Protein AF-J2QQ18-F1 (afdb_monomer_lite)

Secondary structure (DSSP, 8-state):
-PPPP--S-----SS---HHHHHHHTT--GGGS--GGGTPPP--HHHHTTS-HHHHTTSTT--HHHHHHHHHHHT--GGGS-HHHHHHHHT-EEEEE-HHHHHHHH---S--S-HHHHHHHHHHHTT-EEE-STTHHHHHHHHHHHHHHHHTT-------HHHHHHS-TT--S----S---HHHHHHHHHHHHH--HHHHHHHHHHHHHTGGGSPPPTT--TTTS-HHHHHHHHHHS-HHHHHHHHHHHHTT----S--SEEEEETTEEEEEEEEETT----HHHHHHIIIIIHHHT--EEEEEE-S-STT----

Radius of gyration: 21.5 Å; chains: 1; bounding box: 56×42×56 Å

Foldseek 3Di:
DAADQPLAAPAPPPPPPQLCVVCVVLVHDSCLVDDPPVPFDHARLSRQQLDDPVVQVVGPPDDPVNQVSSCVSNVHHLVVDAQVVNCVVLVAAEAEDALLVLCVLLDFDQDDPDLLSSVQSSVVSVVKDWAFQLCLLLVVVLVVLVVQLVVVVNDFQQDQPVCVVPVDPPPDDQPADNDDDPVSLVSSVVSLVCDALVNLVVVLVVCLVVVVPPDGRPRDDNVRDDSVNSNLVVQLDDSVLSSVVRRLSRSRQYSHQRARMWIDDPSHTEGEHEAEARDHRDSRNSSCSSNRCRVSVHHYHYYYHNHDPPPDRSD

pLDDT: mean 78.36, std 17.68, range [35.41, 98.44]

Sequence (315 aa):
MKFEINLSPCAFDHDGWSNLERYKELGLPSEWSADRAAGGEWIAPDEYFWTPDSFFWAVKFMSADLLAEIREKTGGSFYSLSLRQQCELVGIEYLSKHPRDMSETIGRRSYVDSVESFSLDFFKSSGWSGEMFEGSTIQMLSFWARKILEKKGVRYNGFYYGDLLFADKSSKGIFRRSSISEPELSVINEVLSILNIEKISEIHSTWVKNVKKFPLPRNVTPDVLDIVHLESVWSGISNEIFKRILLRQILGFNGLGWPDLTLQKNGNLKFVEVKQADDKFTHRQAYWLRNFARPLGLNMSVLHVTHSLKNQPLC

Structure (mmCIF, N/CA/C/O backbone):
data_AF-J2QQ18-F1
#
_entry.id   AF-J2QQ18-F1
#
loop_
_atom_site.group_PDB
_atom_site.id
_atom_site.type_symbol
_atom_site.label_atom_id
_atom_site.label_alt_id
_atom_site.label_comp_id
_atom_site.label_asym_id
_atom_site.label_entity_id
_atom_site.label_seq_id
_atom_site.pdbx_PDB_ins_code
_atom_site.Cartn_x
_atom_site.Cartn_y
_atom_site.Cartn_z
_atom_site.occupancy
_atom_site.B_iso_or_equiv
_atom_site.auth_seq_id
_atom_site.auth_comp_id
_atom_site.auth_asym_id
_atom_site.auth_atom_id
_atom_site.pdbx_PDB_model_num
ATOM 1 N N . MET A 1 1 ? 27.498 -18.689 -6.844 1.00 47.66 1 MET A N 1
ATOM 2 C CA . MET A 1 1 ? 26.251 -18.720 -6.050 1.00 47.66 1 MET A CA 1
ATOM 3 C C . MET A 1 1 ? 25.308 -17.706 -6.682 1.00 47.66 1 MET A C 1
ATOM 5 O O . MET A 1 1 ? 25.764 -16.605 -6.952 1.00 47.66 1 MET A O 1
ATOM 9 N N . LYS A 1 2 ? 24.075 -18.078 -7.045 1.00 55.16 2 LYS A N 1
ATOM 10 C CA . LYS A 1 2 ? 23.113 -17.133 -7.638 1.00 55.16 2 LYS A CA 1
ATOM 11 C C . LYS A 1 2 ? 22.361 -16.485 -6.480 1.00 55.16 2 LYS A C 1
ATOM 13 O O . LYS A 1 2 ? 21.727 -17.210 -5.723 1.00 55.16 2 LYS A O 1
ATOM 18 N N . PHE A 1 3 ? 22.496 -15.175 -6.306 1.00 54.34 3 PHE A N 1
ATOM 19 C CA . PHE A 1 3 ? 21.773 -14.450 -5.265 1.00 54.34 3 PHE A CA 1
ATOM 20 C C . PHE A 1 3 ? 20.269 -14.623 -5.462 1.00 54.34 3 PHE A C 1
ATOM 22 O O . PHE A 1 3 ? 19.739 -14.357 -6.543 1.00 54.34 3 PHE A O 1
ATOM 29 N N . GLU A 1 4 ? 19.599 -15.116 -4.427 1.00 66.88 4 GLU A N 1
ATOM 30 C CA . GLU A 1 4 ? 18.148 -15.194 -4.384 1.00 66.88 4 GLU A CA 1
ATOM 31 C C . GLU A 1 4 ? 17.627 -13.923 -3.716 1.00 66.88 4 GLU A C 1
ATOM 33 O O . GLU A 1 4 ? 17.984 -13.610 -2.579 1.00 66.88 4 GLU A O 1
ATOM 38 N N . ILE A 1 5 ? 16.816 -13.159 -4.449 1.00 65.69 5 ILE A N 1
ATOM 39 C CA . ILE A 1 5 ? 16.265 -11.899 -3.954 1.00 65.69 5 ILE A CA 1
ATOM 40 C C . ILE A 1 5 ? 15.387 -12.204 -2.739 1.00 65.69 5 ILE A C 1
ATOM 42 O O . ILE A 1 5 ? 14.360 -12.874 -2.850 1.00 65.69 5 ILE A O 1
ATOM 46 N N . ASN A 1 6 ? 15.766 -11.667 -1.579 1.00 66.44 6 ASN A N 1
ATOM 47 C CA . ASN A 1 6 ? 14.962 -11.779 -0.374 1.00 66.44 6 ASN A CA 1
ATOM 48 C C . ASN A 1 6 ? 13.760 -10.830 -0.456 1.00 66.44 6 ASN A C 1
ATOM 50 O O . ASN A 1 6 ? 13.865 -9.611 -0.287 1.00 66.44 6 ASN A O 1
ATOM 54 N N . LEU A 1 7 ? 12.598 -11.417 -0.723 1.00 64.25 7 LEU A N 1
ATOM 55 C CA . LEU A 1 7 ? 11.324 -10.710 -0.801 1.00 64.25 7 LEU A CA 1
ATOM 56 C C . LEU A 1 7 ? 10.570 -10.717 0.537 1.00 64.25 7 LEU A C 1
ATOM 58 O O . LEU A 1 7 ? 9.429 -10.250 0.607 1.00 64.25 7 LEU A O 1
ATOM 62 N N . SER A 1 8 ? 11.176 -11.266 1.592 1.00 61.00 8 SER A N 1
ATOM 63 C CA . SER A 1 8 ? 10.627 -11.179 2.938 1.00 61.00 8 SER A CA 1
ATOM 64 C C . SER A 1 8 ? 10.565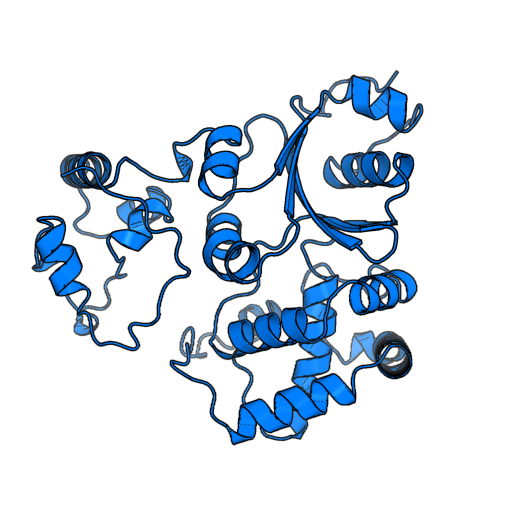 -9.707 3.359 1.00 61.00 8 SER A C 1
ATOM 66 O O . SER A 1 8 ? 11.439 -8.913 2.968 1.00 61.00 8 SER A O 1
ATOM 68 N N . PRO A 1 9 ? 9.562 -9.309 4.168 1.00 56.66 9 PRO A N 1
ATOM 69 C CA . PRO A 1 9 ? 9.631 -8.021 4.855 1.00 56.66 9 PRO A CA 1
ATOM 70 C C . PRO A 1 9 ? 10.991 -7.912 5.546 1.00 56.66 9 PRO A C 1
ATOM 72 O O . PRO A 1 9 ? 11.538 -8.948 5.926 1.00 56.66 9 PRO A O 1
ATOM 75 N N . CYS A 1 10 ? 11.552 -6.703 5.682 1.00 57.44 10 CYS A N 1
ATOM 76 C CA . CYS A 1 10 ? 12.770 -6.530 6.475 1.00 57.44 10 CYS A CA 1
ATOM 77 C C . CYS A 1 10 ? 12.503 -7.167 7.841 1.00 57.44 10 CYS A C 1
ATOM 79 O O . CYS A 1 10 ? 11.707 -6.638 8.625 1.00 57.44 10 CYS A O 1
ATOM 81 N N . ALA A 1 11 ? 13.078 -8.348 8.070 1.00 44.97 11 ALA A N 1
ATOM 82 C CA . ALA A 1 11 ? 12.994 -8.998 9.351 1.00 44.97 11 ALA A CA 1
ATOM 83 C C . ALA A 1 11 ? 13.738 -8.063 10.295 1.00 44.97 11 ALA A C 1
ATOM 85 O O . ALA A 1 11 ? 14.884 -7.689 10.047 1.00 44.97 11 ALA A O 1
ATOM 86 N N . PHE A 1 12 ? 13.078 -7.648 11.371 1.00 45.00 12 PHE A N 1
ATOM 87 C CA . PHE A 1 12 ? 13.871 -7.480 12.571 1.00 45.00 12 PHE A CA 1
ATOM 88 C C . PHE A 1 12 ? 14.428 -8.866 12.844 1.00 45.00 12 PHE A C 1
ATOM 90 O O . PHE A 1 12 ? 13.643 -9.816 12.898 1.00 45.00 12 PHE A O 1
ATOM 97 N N . ASP A 1 13 ? 15.750 -8.979 12.934 1.00 41.34 13 ASP A N 1
ATOM 98 C CA . ASP A 1 13 ? 16.410 -10.168 13.452 1.00 41.34 13 ASP A CA 1
ATOM 99 C C . ASP A 1 13 ? 15.806 -10.466 14.831 1.00 41.34 13 ASP A C 1
ATOM 101 O O . ASP A 1 13 ? 16.232 -9.929 15.852 1.00 41.34 13 ASP A O 1
ATOM 105 N N . HIS A 1 14 ? 14.750 -11.274 14.856 1.00 35.47 14 HIS A N 1
ATOM 106 C CA . HIS A 1 14 ? 14.240 -11.890 16.071 1.00 35.47 14 HIS A CA 1
ATOM 107 C C . HIS A 1 14 ? 15.166 -13.028 16.508 1.00 35.47 14 HIS A C 1
ATOM 109 O O . HIS A 1 14 ? 15.223 -13.324 17.698 1.00 35.47 14 HIS A O 1
ATOM 115 N N . ASP A 1 15 ? 15.958 -13.570 15.575 1.00 36.44 15 ASP A N 1
ATOM 116 C CA . ASP A 1 15 ? 16.743 -14.789 15.772 1.00 36.44 15 ASP A CA 1
ATOM 117 C C . ASP A 1 15 ? 18.260 -14.574 15.735 1.00 36.44 15 ASP A C 1
ATOM 119 O O . ASP A 1 15 ? 19.019 -15.532 15.616 1.00 36.44 15 ASP A O 1
ATOM 123 N N . GLY A 1 16 ? 18.737 -13.332 15.859 1.00 36.34 16 GLY A N 1
ATOM 124 C CA . GLY A 1 16 ? 20.163 -13.087 16.082 1.00 36.34 16 GLY A CA 1
ATOM 125 C C . GLY A 1 16 ? 21.090 -13.575 14.966 1.00 36.34 16 GLY A C 1
ATOM 126 O O . GLY A 1 16 ? 22.278 -13.745 15.233 1.00 36.34 16 GLY A O 1
ATOM 127 N N . TRP A 1 17 ? 20.591 -13.752 13.735 1.00 36.78 17 TRP A N 1
ATOM 128 C CA . TRP A 1 17 ? 21.471 -13.792 12.571 1.00 36.78 17 TRP A CA 1
ATOM 129 C C . TRP A 1 17 ? 22.151 -12.438 12.511 1.00 36.78 17 TRP A C 1
ATOM 131 O O . TRP A 1 17 ? 21.540 -11.411 12.223 1.00 36.78 17 TRP A O 1
ATOM 141 N N . SER A 1 18 ? 23.419 -12.402 12.891 1.00 49.53 18 SER A N 1
ATOM 142 C CA . SER A 1 18 ? 24.152 -11.155 12.808 1.00 49.53 18 SER A CA 1
ATOM 143 C C . SER A 1 18 ? 24.227 -10.821 11.323 1.00 49.53 18 SER A C 1
ATOM 145 O O . SER A 1 18 ? 24.642 -11.651 10.524 1.00 49.53 18 SER A O 1
ATOM 147 N N . ASN A 1 19 ? 23.839 -9.615 10.913 1.00 52.53 19 ASN A N 1
ATOM 148 C CA . ASN A 1 19 ? 24.003 -9.182 9.520 1.00 52.53 19 ASN A CA 1
ATOM 149 C C . ASN A 1 19 ? 25.433 -9.456 8.996 1.00 52.53 19 ASN A C 1
ATOM 151 O O . ASN A 1 19 ? 25.623 -9.706 7.811 1.00 52.53 19 ASN A O 1
ATOM 155 N N . LEU A 1 20 ? 26.422 -9.525 9.896 1.00 53.94 20 LEU A N 1
ATOM 156 C CA . LEU A 1 20 ? 27.778 -10.018 9.658 1.00 53.94 20 LEU A CA 1
ATOM 157 C C . LEU A 1 20 ? 27.851 -11.424 9.018 1.00 53.94 20 LEU A C 1
ATOM 159 O O . LEU A 1 20 ? 28.691 -11.640 8.151 1.00 53.94 20 LEU A O 1
ATOM 163 N N . GLU A 1 21 ? 27.009 -12.378 9.411 1.00 57.66 21 GLU A N 1
ATOM 164 C CA . GLU A 1 21 ? 26.906 -13.707 8.787 1.00 57.66 21 GLU A CA 1
ATOM 165 C C . GLU A 1 21 ? 26.403 -13.612 7.346 1.00 57.66 21 GLU A C 1
ATOM 167 O O . GLU A 1 21 ? 26.959 -14.273 6.472 1.00 57.66 21 GLU A O 1
ATOM 172 N N . ARG A 1 22 ? 25.451 -12.714 7.063 1.00 57.44 22 ARG A N 1
ATOM 173 C CA . ARG A 1 22 ? 24.972 -12.453 5.695 1.00 57.44 22 ARG A CA 1
ATOM 174 C C . ARG A 1 22 ? 26.027 -11.750 4.835 1.00 57.44 22 ARG A C 1
ATOM 176 O O . ARG A 1 22 ? 26.209 -12.100 3.673 1.00 57.44 22 ARG A O 1
ATOM 183 N N . TYR A 1 23 ? 26.773 -10.806 5.411 1.00 60.47 23 TYR A N 1
ATOM 184 C CA . TYR A 1 23 ? 27.951 -10.195 4.782 1.00 60.47 23 TYR A CA 1
ATOM 185 C C . TYR A 1 23 ? 28.999 -11.257 4.421 1.00 60.47 23 TYR A C 1
ATOM 187 O O . TYR A 1 23 ? 29.487 -11.285 3.292 1.00 60.47 23 TYR A O 1
ATOM 195 N N . LYS A 1 24 ? 29.292 -12.176 5.349 1.00 63.78 24 LYS A N 1
ATOM 196 C CA . LYS A 1 24 ? 30.216 -13.298 5.126 1.00 63.78 24 LYS A CA 1
ATOM 197 C C . LYS A 1 24 ? 29.714 -14.264 4.050 1.00 63.78 24 LYS A C 1
ATOM 199 O O . LYS A 1 24 ? 30.507 -14.661 3.204 1.00 63.78 24 LYS A O 1
ATOM 204 N N . GLU A 1 25 ? 28.426 -14.608 4.048 1.00 63.78 25 GLU A N 1
ATOM 205 C CA . GLU A 1 25 ? 27.808 -15.477 3.033 1.00 63.78 25 GLU A CA 1
ATOM 206 C C . GLU A 1 25 ? 27.947 -14.891 1.622 1.00 63.78 25 GLU A C 1
ATOM 208 O O . GLU A 1 25 ? 28.304 -15.595 0.680 1.00 63.78 25 GLU A O 1
ATOM 213 N N . LEU A 1 26 ? 27.725 -13.583 1.485 1.00 58.59 26 LEU A N 1
ATOM 214 C CA . LEU A 1 26 ? 27.840 -12.867 0.214 1.00 58.59 26 LEU A CA 1
ATOM 215 C C . LEU A 1 26 ? 29.293 -12.521 -0.157 1.00 58.59 26 LEU A C 1
ATOM 217 O O . LEU A 1 26 ? 29.538 -11.925 -1.209 1.00 58.59 26 LEU A O 1
ATOM 221 N N . GLY A 1 27 ? 30.264 -12.876 0.693 1.00 63.09 27 GLY A N 1
ATOM 222 C CA . GLY A 1 27 ? 31.670 -12.519 0.517 1.00 63.09 27 GLY A CA 1
ATOM 223 C C . GLY A 1 27 ? 31.876 -11.007 0.435 1.00 63.09 27 GLY A C 1
ATOM 224 O O . GLY A 1 27 ? 32.675 -10.542 -0.377 1.00 63.09 27 GLY A O 1
ATOM 225 N N . LEU A 1 28 ? 31.088 -10.238 1.188 1.00 63.44 28 LEU A N 1
ATOM 226 C CA . LEU A 1 28 ? 31.190 -8.788 1.266 1.00 63.44 28 LEU A CA 1
ATOM 227 C C . LEU A 1 28 ? 32.162 -8.399 2.395 1.00 63.44 28 LEU A C 1
ATOM 229 O O . LEU A 1 28 ? 32.170 -9.057 3.441 1.00 63.44 28 LEU A O 1
ATOM 233 N N . PRO A 1 29 ? 32.978 -7.348 2.212 1.00 59.53 29 PRO A N 1
ATOM 234 C CA . PRO A 1 29 ? 33.964 -6.936 3.202 1.00 59.53 29 PRO A CA 1
ATOM 235 C C . PRO A 1 29 ? 33.340 -6.623 4.570 1.00 59.53 29 PRO A C 1
ATOM 237 O O . PRO A 1 29 ? 32.312 -5.952 4.676 1.00 59.53 29 PRO A O 1
ATOM 240 N N . SER A 1 30 ? 33.966 -7.106 5.645 1.00 59.34 30 SER A N 1
ATOM 241 C CA . SER A 1 30 ? 33.463 -6.948 7.020 1.00 59.34 30 SER A CA 1
ATOM 242 C C . SER A 1 30 ? 33.395 -5.490 7.482 1.00 59.34 30 SER A C 1
ATOM 244 O O . SER A 1 30 ? 32.558 -5.132 8.304 1.00 59.34 30 SER A O 1
ATOM 246 N N . GLU A 1 31 ? 34.220 -4.628 6.907 1.00 55.94 31 GLU A N 1
ATOM 247 C CA . GLU A 1 31 ? 34.248 -3.182 7.093 1.00 55.94 31 GLU A CA 1
ATOM 248 C C . GLU A 1 31 ? 32.987 -2.472 6.567 1.00 55.94 31 GLU A C 1
ATOM 250 O O . GLU A 1 31 ? 32.773 -1.308 6.878 1.00 55.94 31 GLU A O 1
ATOM 255 N N . TRP A 1 32 ? 32.106 -3.155 5.830 1.00 54.84 32 TRP A N 1
ATOM 256 C CA . TRP A 1 32 ? 30.773 -2.637 5.486 1.00 54.84 32 TRP A CA 1
ATOM 257 C C . TRP A 1 32 ? 29.732 -2.922 6.573 1.00 54.84 32 TRP A C 1
ATOM 259 O O . TRP A 1 32 ? 28.706 -2.252 6.650 1.00 54.84 32 TRP A O 1
ATOM 269 N N . SER A 1 33 ? 30.012 -3.880 7.462 1.00 52.94 33 SER A N 1
ATOM 270 C CA . SER A 1 33 ? 29.257 -4.040 8.708 1.00 52.94 33 SER A CA 1
ATOM 271 C C . SER A 1 33 ? 29.634 -2.982 9.755 1.00 52.94 33 SER A C 1
ATOM 273 O O . SER A 1 33 ? 29.051 -2.974 10.841 1.00 52.94 33 SER A O 1
ATOM 275 N N . ALA A 1 34 ? 30.598 -2.101 9.437 1.00 43.88 34 ALA A N 1
ATOM 276 C CA . ALA A 1 34 ? 31.208 -1.166 10.369 1.00 43.88 34 ALA A CA 1
ATOM 277 C C . ALA A 1 34 ? 30.225 -0.086 10.846 1.00 43.88 34 ALA A C 1
ATOM 279 O O . ALA A 1 34 ? 30.107 1.011 10.311 1.00 43.88 34 ALA A O 1
ATOM 280 N N . ASP A 1 35 ? 29.597 -0.454 11.953 1.00 44.91 35 ASP A N 1
ATOM 281 C CA . ASP A 1 35 ? 29.625 0.277 13.207 1.00 44.91 35 ASP A CA 1
ATOM 282 C C . ASP A 1 35 ? 28.605 1.411 13.369 1.00 44.91 35 ASP A C 1
ATOM 284 O O . ASP A 1 35 ? 28.803 2.565 12.982 1.00 44.91 35 ASP A O 1
ATOM 288 N N . ARG A 1 36 ? 27.537 1.088 14.117 1.00 43.75 36 ARG A N 1
ATOM 289 C CA . ARG A 1 36 ? 26.646 2.076 14.748 1.00 43.75 36 ARG A CA 1
ATOM 290 C C . ARG A 1 36 ? 27.429 3.136 15.538 1.00 43.75 36 ARG A C 1
ATOM 292 O O . ARG A 1 36 ? 26.892 4.221 15.746 1.00 43.75 36 ARG A O 1
ATOM 299 N N . ALA A 1 37 ? 28.655 2.845 15.988 1.00 35.41 37 ALA A N 1
ATOM 300 C CA . ALA A 1 37 ? 29.466 3.774 16.769 1.00 35.41 37 ALA A CA 1
ATOM 301 C C . ALA A 1 37 ? 30.091 4.920 15.948 1.00 35.41 37 ALA A C 1
ATOM 303 O O . ALA A 1 37 ? 30.412 5.956 16.526 1.00 35.41 37 ALA A O 1
ATOM 304 N N . ALA A 1 38 ? 30.229 4.785 14.621 1.00 39.91 38 ALA A N 1
ATOM 305 C CA . ALA A 1 38 ? 30.891 5.786 13.774 1.00 39.91 38 ALA A CA 1
ATOM 306 C C . ALA A 1 38 ? 29.932 6.799 13.114 1.00 39.91 38 ALA A C 1
ATOM 308 O O . ALA A 1 38 ? 30.382 7.705 12.414 1.00 39.91 38 ALA A O 1
ATOM 309 N N . GLY A 1 39 ? 28.616 6.665 13.318 1.00 42.72 39 GLY A N 1
ATOM 310 C CA . GLY A 1 39 ? 27.615 7.589 12.765 1.00 42.72 39 GLY A CA 1
ATOM 311 C C . GLY A 1 39 ? 27.435 7.520 11.241 1.00 42.72 39 GLY A C 1
ATOM 312 O O . GLY A 1 39 ? 26.821 8.420 10.673 1.00 42.72 39 GLY A O 1
ATOM 313 N N . GLY A 1 40 ? 27.959 6.484 10.578 1.00 41.59 40 GLY A N 1
ATOM 314 C CA . GLY A 1 40 ? 27.714 6.217 9.158 1.00 41.59 40 GLY A CA 1
ATOM 315 C C . GLY A 1 40 ? 26.355 5.551 8.924 1.00 41.59 40 GLY A C 1
ATOM 316 O O . GLY A 1 40 ? 25.893 4.760 9.748 1.00 41.59 40 GLY A O 1
ATOM 317 N N . GLU A 1 41 ? 25.700 5.875 7.808 1.00 45.03 41 GLU A N 1
ATOM 318 C CA . GLU A 1 41 ? 24.448 5.230 7.404 1.00 45.03 41 GLU A CA 1
ATOM 319 C C . GLU A 1 41 ? 24.717 3.767 7.002 1.00 45.03 41 GLU A C 1
ATOM 321 O O . GLU A 1 41 ? 25.523 3.481 6.118 1.00 45.03 41 GLU A O 1
ATOM 326 N N . TRP A 1 42 ? 24.070 2.841 7.711 1.00 52.53 42 TRP A N 1
ATOM 327 C CA . TRP A 1 42 ? 24.193 1.388 7.561 1.00 52.53 42 TRP A CA 1
ATOM 328 C C . TRP A 1 42 ? 23.189 0.864 6.529 1.00 52.53 42 TRP A C 1
ATOM 330 O O . TRP A 1 42 ? 22.032 1.282 6.561 1.00 52.53 42 TRP A O 1
ATOM 340 N N . ILE A 1 43 ? 23.596 -0.065 5.652 1.00 56.88 43 ILE A N 1
ATOM 341 C CA . ILE A 1 43 ? 22.688 -0.718 4.693 1.00 56.88 43 ILE A CA 1
ATOM 342 C C . ILE A 1 43 ? 22.976 -2.224 4.666 1.00 56.88 43 ILE A C 1
ATOM 344 O O . ILE A 1 43 ? 24.102 -2.640 4.391 1.00 56.88 43 ILE A O 1
ATOM 348 N N . ALA A 1 44 ? 21.981 -3.064 4.966 1.00 61.56 44 ALA A N 1
ATOM 349 C CA . ALA A 1 44 ? 22.146 -4.513 4.827 1.00 61.56 44 ALA A CA 1
ATOM 350 C C . ALA A 1 44 ? 22.275 -4.917 3.342 1.00 61.56 44 ALA A C 1
ATOM 352 O O . ALA A 1 44 ? 21.671 -4.282 2.478 1.00 61.56 44 ALA A O 1
ATOM 353 N N . PRO A 1 45 ? 22.970 -6.014 2.998 1.00 57.97 45 PRO A N 1
ATOM 354 C CA . PRO A 1 45 ? 23.066 -6.469 1.610 1.00 57.97 45 PRO A CA 1
ATOM 355 C C . PRO A 1 45 ? 21.694 -6.785 0.992 1.00 57.97 45 PRO A C 1
ATOM 357 O O . PRO A 1 45 ? 21.421 -6.431 -0.151 1.00 57.97 45 PRO A O 1
ATOM 360 N N . ASP A 1 46 ? 20.783 -7.351 1.787 1.00 64.06 46 ASP A N 1
ATOM 361 C CA . ASP A 1 46 ? 19.386 -7.581 1.403 1.00 64.06 46 ASP A CA 1
ATOM 362 C C . ASP A 1 46 ? 18.567 -6.272 1.307 1.00 64.06 46 ASP A C 1
ATOM 364 O O . ASP A 1 46 ? 17.445 -6.276 0.805 1.00 64.06 46 ASP A O 1
ATOM 368 N N . GLU A 1 47 ? 19.080 -5.140 1.796 1.00 67.88 47 GLU A N 1
ATOM 369 C CA . GLU A 1 47 ? 18.511 -3.803 1.585 1.00 67.88 47 GLU A CA 1
ATOM 370 C C . GLU A 1 47 ? 19.074 -3.125 0.332 1.00 67.88 47 GLU A C 1
ATOM 372 O O . GLU A 1 47 ? 18.384 -2.266 -0.221 1.00 67.88 47 GLU A O 1
ATOM 377 N N . TYR A 1 48 ? 20.246 -3.542 -0.174 1.00 72.75 48 TYR A N 1
ATOM 378 C CA . TYR A 1 48 ? 20.830 -2.990 -1.403 1.00 72.75 48 TYR A CA 1
ATOM 379 C C . TYR A 1 48 ? 19.871 -3.099 -2.579 1.00 72.75 48 TYR A C 1
ATOM 381 O O . TYR A 1 48 ? 19.571 -2.105 -3.237 1.00 72.75 48 TYR A O 1
ATOM 389 N N . PHE A 1 49 ? 19.301 -4.290 -2.773 1.00 79.94 49 PHE A N 1
ATOM 390 C CA . PHE A 1 49 ? 18.347 -4.524 -3.848 1.00 79.94 49 PHE A CA 1
ATOM 391 C C . PHE A 1 49 ? 17.173 -3.527 -3.812 1.00 79.94 49 PHE A C 1
ATOM 393 O O . PHE A 1 49 ? 16.702 -3.081 -4.853 1.00 79.94 49 PHE A O 1
ATOM 400 N N . TRP A 1 50 ? 16.724 -3.124 -2.622 1.00 79.06 50 TRP A N 1
ATOM 401 C CA . TRP A 1 50 ? 15.575 -2.235 -2.431 1.00 79.06 50 TRP A CA 1
ATOM 402 C C . TRP A 1 50 ? 15.944 -0.752 -2.326 1.00 79.06 50 TRP A C 1
ATOM 404 O O . TRP A 1 50 ? 15.050 0.091 -2.229 1.00 79.06 50 TRP A O 1
ATOM 414 N N . THR A 1 51 ? 17.229 -0.409 -2.366 1.00 75.69 51 THR A N 1
ATOM 415 C CA . THR A 1 51 ? 17.728 0.952 -2.146 1.00 75.69 51 THR A CA 1
ATOM 416 C C . THR A 1 51 ? 18.294 1.520 -3.453 1.00 75.69 51 THR A C 1
ATOM 418 O O . THR A 1 51 ? 19.019 0.817 -4.156 1.00 75.69 51 THR A O 1
ATOM 421 N N . PRO A 1 52 ? 17.943 2.758 -3.851 1.00 76.44 52 PRO A N 1
ATOM 422 C CA . PRO A 1 52 ? 18.464 3.316 -5.090 1.00 76.44 52 PRO A CA 1
ATOM 423 C C . PRO A 1 52 ? 19.943 3.673 -4.946 1.00 76.44 52 PRO A C 1
ATOM 425 O O . PRO A 1 52 ? 20.378 4.126 -3.889 1.00 76.44 52 PRO A O 1
ATOM 428 N N . ASP A 1 53 ? 20.697 3.545 -6.040 1.00 77.31 53 ASP A N 1
ATOM 429 C CA . ASP A 1 53 ? 22.149 3.781 -6.059 1.00 77.31 53 ASP A CA 1
ATOM 430 C C . ASP A 1 53 ? 22.560 5.160 -5.522 1.00 77.31 53 ASP A C 1
ATOM 432 O O . ASP A 1 53 ? 23.624 5.309 -4.929 1.00 77.31 53 ASP A O 1
ATOM 436 N N . SER A 1 54 ? 21.699 6.171 -5.683 1.00 76.50 54 SER A N 1
ATOM 437 C CA . SER A 1 54 ? 21.921 7.528 -5.170 1.00 76.50 54 SER A CA 1
ATOM 438 C C . SER A 1 54 ? 22.168 7.593 -3.661 1.00 76.50 54 SER A C 1
ATOM 440 O O . SER A 1 54 ? 22.901 8.475 -3.224 1.00 76.50 54 SER A O 1
ATOM 442 N N . PHE A 1 55 ? 21.611 6.669 -2.873 1.00 70.06 55 PHE A N 1
ATOM 443 C CA . PHE A 1 55 ? 21.860 6.608 -1.428 1.00 70.06 55 PHE A CA 1
ATOM 444 C C . PHE A 1 55 ? 23.277 6.127 -1.112 1.00 70.06 55 PHE A C 1
ATOM 446 O O . PHE A 1 55 ? 23.899 6.606 -0.170 1.00 70.06 55 PHE A O 1
ATOM 453 N N . PHE A 1 56 ? 23.823 5.226 -1.926 1.00 70.88 56 PHE A N 1
ATOM 454 C CA . PHE A 1 56 ? 25.154 4.669 -1.701 1.00 70.88 56 PHE A CA 1
ATOM 455 C C . PHE A 1 56 ? 26.254 5.675 -2.006 1.00 70.88 56 PHE A C 1
ATOM 457 O O . PHE A 1 56 ? 27.275 5.683 -1.329 1.00 70.88 56 PHE A O 1
ATOM 464 N N . TRP A 1 57 ? 26.034 6.583 -2.956 1.00 73.31 57 TRP A N 1
ATOM 465 C CA . TRP A 1 57 ? 26.990 7.653 -3.250 1.00 73.31 57 TRP A CA 1
ATOM 466 C C . TRP A 1 57 ? 27.163 8.663 -2.107 1.00 73.31 57 TRP A C 1
ATOM 468 O O . TRP A 1 57 ? 28.161 9.379 -2.082 1.00 73.31 57 TRP A O 1
ATOM 478 N N . ALA A 1 58 ? 26.233 8.712 -1.147 1.00 68.25 58 ALA A N 1
ATOM 479 C CA . ALA A 1 58 ? 26.395 9.501 0.073 1.00 68.25 58 ALA A CA 1
ATOM 480 C C . ALA A 1 58 ? 27.343 8.836 1.093 1.00 68.25 58 ALA A C 1
ATOM 482 O O . ALA A 1 58 ? 27.823 9.495 2.018 1.00 68.25 58 ALA A O 1
ATOM 483 N N . VAL A 1 59 ? 27.650 7.544 0.927 1.00 66.56 59 VAL A N 1
ATOM 484 C CA . VAL A 1 59 ? 28.558 6.803 1.806 1.00 66.56 59 VAL A CA 1
ATOM 485 C C . VAL A 1 59 ? 30.002 7.139 1.433 1.00 66.56 59 VAL A C 1
ATOM 487 O O . VAL A 1 59 ? 30.453 6.869 0.323 1.00 66.56 59 VAL A O 1
ATOM 490 N N . LYS A 1 60 ? 30.754 7.695 2.394 1.00 66.12 60 LYS A N 1
ATOM 491 C CA . LYS A 1 60 ? 32.116 8.251 2.224 1.00 66.12 60 LYS A CA 1
ATOM 492 C C . LYS A 1 60 ? 33.122 7.332 1.508 1.00 66.12 60 LYS A C 1
ATOM 494 O O . LYS A 1 60 ? 34.092 7.828 0.945 1.00 66.12 60 LYS A O 1
ATOM 499 N N . PHE A 1 61 ? 32.915 6.018 1.545 1.00 70.69 61 PHE A N 1
ATOM 500 C CA . PHE A 1 61 ? 33.825 5.013 0.987 1.00 70.69 61 PHE A CA 1
ATOM 501 C C . PHE A 1 61 ? 33.254 4.265 -0.228 1.00 70.69 61 PHE A C 1
ATOM 503 O O . PHE A 1 61 ? 33.853 3.293 -0.679 1.00 70.69 61 PHE A O 1
ATOM 510 N N . MET A 1 62 ? 32.109 4.695 -0.766 1.00 74.75 62 MET A N 1
ATOM 511 C CA . MET A 1 62 ? 31.507 4.064 -1.939 1.00 74.75 62 MET A CA 1
ATOM 512 C C . MET A 1 62 ? 32.242 4.482 -3.218 1.00 74.75 62 MET A C 1
ATOM 514 O O . MET A 1 62 ? 32.178 5.642 -3.629 1.00 74.75 62 MET A O 1
ATOM 518 N N . SER A 1 63 ? 32.929 3.537 -3.863 1.00 80.88 63 SER A N 1
ATOM 519 C CA . SER A 1 63 ? 33.518 3.723 -5.194 1.00 80.88 63 SER A CA 1
ATOM 520 C C . SER A 1 63 ? 32.639 3.104 -6.286 1.00 80.88 63 SER A C 1
ATOM 522 O O . SER A 1 63 ? 31.759 2.286 -6.013 1.00 80.88 63 SER A O 1
ATOM 524 N N . ALA A 1 64 ? 32.880 3.480 -7.545 1.00 84.12 64 ALA A N 1
ATOM 525 C CA . ALA A 1 64 ? 32.170 2.899 -8.685 1.00 84.12 64 ALA A CA 1
ATOM 526 C C . ALA A 1 64 ? 32.443 1.400 -8.854 1.00 84.12 64 ALA A C 1
ATOM 528 O O . ALA A 1 64 ? 31.505 0.644 -9.104 1.00 84.12 64 ALA A O 1
ATOM 529 N N . ASP A 1 65 ? 33.693 0.979 -8.659 1.00 83.38 65 ASP A N 1
ATOM 530 C CA . ASP A 1 65 ? 34.088 -0.431 -8.726 1.00 83.38 65 ASP A CA 1
ATOM 531 C C . ASP A 1 65 ? 33.401 -1.242 -7.624 1.00 83.38 65 ASP A C 1
ATOM 533 O O . ASP A 1 65 ? 32.895 -2.334 -7.873 1.00 83.38 65 ASP A O 1
ATOM 537 N N . LEU A 1 66 ? 33.292 -0.659 -6.425 1.00 76.56 66 LEU A N 1
ATOM 538 C CA . LEU A 1 66 ? 32.596 -1.278 -5.304 1.00 76.56 66 LEU A CA 1
ATOM 539 C C . LEU A 1 66 ? 31.110 -1.472 -5.608 1.00 76.56 66 LEU A C 1
ATOM 541 O O . LEU A 1 66 ? 30.570 -2.560 -5.435 1.00 76.56 66 LEU A O 1
ATOM 545 N N . LEU A 1 67 ? 30.445 -0.425 -6.105 1.00 79.12 67 LEU A N 1
ATOM 546 C CA . LEU A 1 67 ? 29.034 -0.494 -6.474 1.00 79.12 67 LEU A CA 1
ATOM 547 C C . LEU A 1 67 ? 28.796 -1.526 -7.588 1.00 79.12 67 LEU A C 1
ATOM 549 O O . LEU A 1 67 ? 27.786 -2.229 -7.578 1.00 79.12 67 LEU A O 1
ATOM 553 N N . ALA A 1 68 ? 29.725 -1.639 -8.539 1.00 83.31 68 ALA A N 1
ATOM 554 C CA . ALA A 1 68 ? 29.670 -2.643 -9.595 1.00 83.31 68 ALA A CA 1
ATOM 555 C C . ALA A 1 68 ? 29.779 -4.073 -9.037 1.00 83.31 68 ALA A C 1
ATOM 557 O O . ALA A 1 68 ? 28.956 -4.916 -9.398 1.00 83.31 68 ALA A O 1
ATOM 558 N N . GLU A 1 69 ? 30.705 -4.324 -8.107 1.00 81.19 69 GLU A N 1
ATOM 559 C CA . GLU A 1 69 ? 30.847 -5.621 -7.432 1.00 81.19 69 GLU A CA 1
ATOM 560 C C . GLU A 1 69 ? 29.573 -6.000 -6.657 1.00 81.19 69 GLU A C 1
ATOM 562 O O . GLU A 1 69 ? 29.098 -7.137 -6.729 1.00 81.19 69 GLU A O 1
ATOM 567 N N . ILE A 1 70 ? 28.962 -5.035 -5.959 1.00 75.19 70 ILE A N 1
ATOM 568 C CA . ILE A 1 70 ? 27.697 -5.256 -5.246 1.00 75.19 70 ILE A CA 1
ATOM 569 C C . ILE A 1 70 ? 26.592 -5.648 -6.219 1.00 75.19 70 ILE A C 1
ATOM 571 O O . ILE A 1 70 ? 25.861 -6.604 -5.961 1.00 75.19 70 ILE A O 1
ATOM 575 N N . ARG A 1 71 ? 26.457 -4.937 -7.342 1.00 78.56 71 ARG A N 1
ATOM 576 C CA . ARG A 1 71 ? 25.440 -5.240 -8.358 1.00 78.56 71 ARG A CA 1
ATOM 577 C C . ARG A 1 71 ? 25.632 -6.626 -8.949 1.00 78.56 71 ARG A C 1
ATOM 579 O O . ARG A 1 71 ? 24.648 -7.341 -9.113 1.00 78.56 71 ARG A O 1
ATOM 586 N N . GLU A 1 72 ? 26.871 -7.008 -9.243 1.00 81.25 72 GLU A N 1
ATOM 587 C CA . GLU A 1 72 ? 27.185 -8.345 -9.743 1.00 81.25 72 GLU A CA 1
ATOM 588 C C . GLU A 1 72 ? 26.744 -9.419 -8.740 1.00 81.25 72 GLU A C 1
ATOM 590 O O . GLU A 1 72 ? 26.072 -10.382 -9.113 1.00 81.25 72 GLU A O 1
ATOM 595 N N . LYS A 1 73 ? 27.036 -9.211 -7.451 1.00 74.81 73 LYS A N 1
ATOM 596 C CA . LYS A 1 73 ? 26.684 -10.150 -6.379 1.00 74.81 73 LYS A CA 1
ATOM 597 C C . LYS A 1 73 ? 25.194 -10.183 -6.048 1.00 74.81 73 LYS A C 1
ATOM 599 O O . LYS A 1 73 ? 24.686 -11.251 -5.739 1.00 74.81 73 LYS A O 1
ATOM 604 N N . THR A 1 74 ? 24.490 -9.056 -6.110 1.00 71.94 74 THR A N 1
ATOM 605 C CA . THR A 1 74 ? 23.066 -8.928 -5.721 1.00 71.94 74 THR A CA 1
ATOM 606 C C . THR A 1 74 ? 22.091 -9.048 -6.897 1.00 71.94 74 THR A C 1
ATOM 608 O O . THR A 1 74 ? 20.876 -9.027 -6.706 1.00 71.94 74 THR A O 1
ATOM 611 N N . GLY A 1 75 ? 22.595 -9.181 -8.128 1.00 77.00 75 GLY A N 1
ATOM 612 C CA . GLY A 1 75 ? 21.765 -9.199 -9.335 1.00 77.00 75 GLY A CA 1
ATOM 613 C C . GLY A 1 75 ? 21.215 -7.823 -9.732 1.00 77.00 75 GLY A C 1
ATOM 614 O O . GLY A 1 75 ? 20.276 -7.744 -10.525 1.00 77.00 75 GLY A O 1
ATOM 615 N N . GLY A 1 76 ? 21.795 -6.743 -9.203 1.00 83.56 76 GLY A N 1
ATOM 616 C CA . GLY A 1 76 ? 21.414 -5.361 -9.480 1.00 83.56 76 GLY A CA 1
ATOM 617 C C . GLY A 1 76 ? 20.482 -4.757 -8.429 1.00 83.56 76 GLY A C 1
ATOM 618 O O . GLY A 1 76 ? 20.491 -5.132 -7.262 1.00 83.56 76 GLY A O 1
ATOM 619 N N . SER A 1 77 ? 19.693 -3.770 -8.851 1.00 86.19 77 SER A N 1
ATOM 620 C CA . SER A 1 77 ? 18.812 -2.997 -7.975 1.00 86.19 77 SER A CA 1
ATOM 621 C C . SER A 1 77 ? 17.382 -3.028 -8.505 1.00 86.19 77 SER A C 1
ATOM 623 O O . SER A 1 77 ? 17.160 -3.022 -9.714 1.00 86.19 77 SER A O 1
ATOM 625 N N . PHE A 1 78 ? 16.389 -3.002 -7.621 1.00 88.62 78 PHE A N 1
ATOM 626 C CA . PHE A 1 78 ? 14.971 -2.981 -7.980 1.00 88.62 78 PHE A CA 1
ATOM 627 C C . PHE A 1 78 ? 14.640 -1.870 -8.991 1.00 88.62 78 PHE A C 1
ATOM 629 O O . PHE A 1 78 ? 13.796 -2.054 -9.865 1.00 88.62 78 PHE A O 1
ATOM 636 N N . TYR A 1 79 ? 15.338 -0.732 -8.932 1.00 87.38 79 TYR A N 1
ATOM 637 C CA . TYR A 1 79 ? 15.113 0.421 -9.816 1.00 87.38 79 TYR A CA 1
ATOM 638 C C . TYR A 1 79 ? 15.690 0.248 -11.228 1.00 87.38 79 TYR A C 1
ATOM 640 O O . TYR A 1 79 ? 15.263 0.952 -12.152 1.00 87.38 79 TYR A O 1
ATOM 648 N N . SER A 1 80 ? 16.634 -0.682 -11.427 1.00 88.62 80 SER A N 1
ATOM 649 C CA . SER A 1 80 ? 17.162 -0.982 -12.765 1.00 88.62 80 SER A CA 1
ATOM 650 C C . SER A 1 80 ? 16.184 -1.818 -13.592 1.00 88.62 80 SER A C 1
ATOM 652 O O . SER A 1 80 ? 16.195 -1.735 -14.819 1.00 88.62 80 SER A O 1
ATOM 654 N N . LEU A 1 81 ? 15.280 -2.550 -12.937 1.00 91.56 81 LEU A N 1
ATOM 655 C CA . LEU A 1 81 ? 14.219 -3.315 -13.587 1.00 91.56 81 LEU A CA 1
ATOM 656 C C . LEU A 1 81 ? 13.223 -2.392 -14.306 1.00 91.56 81 LEU A C 1
ATOM 658 O O . LEU A 1 81 ? 12.963 -1.264 -13.877 1.00 91.56 81 LEU A O 1
ATOM 662 N N . SER A 1 82 ? 12.638 -2.864 -15.408 1.00 94.75 82 SER A N 1
ATOM 663 C CA . SER A 1 82 ? 11.445 -2.225 -15.986 1.00 94.75 82 SER A CA 1
ATOM 664 C C . SER A 1 82 ? 10.262 -2.322 -15.015 1.00 94.75 82 SER A C 1
ATOM 666 O O . SER A 1 82 ? 10.216 -3.232 -14.189 1.00 94.75 82 SER A O 1
ATOM 668 N N . LEU A 1 83 ? 9.270 -1.433 -15.129 1.00 96.38 83 LEU A N 1
ATOM 669 C CA . LEU A 1 83 ? 8.088 -1.461 -14.256 1.00 96.38 83 LEU A CA 1
ATOM 670 C C . LEU A 1 83 ? 7.372 -2.825 -14.275 1.00 96.38 83 LEU A C 1
ATOM 672 O O . LEU A 1 83 ? 6.958 -3.332 -13.235 1.00 96.38 83 LEU A O 1
ATOM 676 N N . ARG A 1 84 ? 7.282 -3.465 -15.447 1.00 96.94 84 ARG A N 1
ATOM 677 C CA . ARG A 1 84 ? 6.711 -4.812 -15.578 1.00 96.94 84 ARG A CA 1
ATOM 678 C C . ARG A 1 84 ? 7.511 -5.853 -14.790 1.00 96.94 84 ARG A C 1
ATOM 680 O O . ARG A 1 84 ? 6.921 -6.612 -14.031 1.00 96.94 84 ARG A O 1
ATOM 687 N N . GLN A 1 85 ? 8.839 -5.850 -14.920 1.00 95.56 85 GLN A N 1
ATOM 688 C CA . GLN A 1 85 ? 9.715 -6.747 -14.156 1.00 95.56 85 GLN A CA 1
ATOM 689 C C . GLN A 1 85 ? 9.639 -6.478 -12.647 1.00 95.56 85 GLN A C 1
ATOM 691 O O . GLN A 1 85 ? 9.672 -7.422 -11.863 1.00 95.56 85 GLN A O 1
ATOM 696 N N . GLN A 1 86 ? 9.499 -5.211 -12.232 1.00 95.19 86 GLN A N 1
ATOM 697 C CA . GLN A 1 86 ? 9.261 -4.85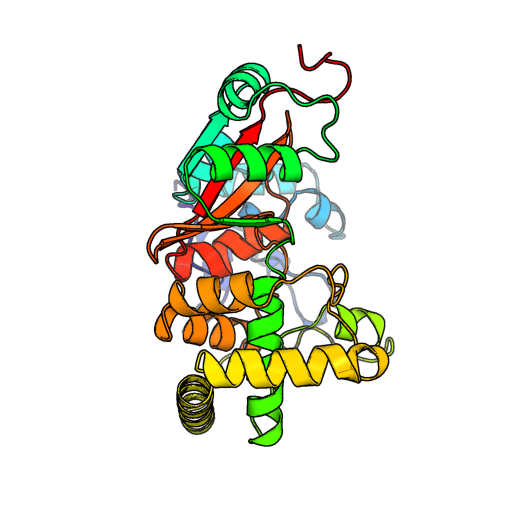7 -10.830 1.00 95.19 86 GLN A CA 1
ATOM 698 C C . GLN A 1 86 ? 7.978 -5.517 -10.313 1.00 95.19 86 GLN A C 1
ATOM 700 O O . GLN A 1 86 ? 8.016 -6.133 -9.253 1.00 95.19 86 GLN A O 1
ATOM 705 N N . CYS A 1 87 ? 6.875 -5.435 -11.069 1.00 96.38 87 CYS A N 1
ATOM 706 C CA . CYS A 1 87 ? 5.587 -6.044 -10.713 1.00 96.38 87 CYS A CA 1
ATOM 707 C C . CYS A 1 87 ? 5.654 -7.577 -10.668 1.00 96.38 87 CYS A C 1
ATOM 709 O O . CYS A 1 87 ? 5.193 -8.180 -9.699 1.00 96.38 87 CYS A O 1
ATOM 711 N N . GLU A 1 88 ? 6.262 -8.202 -11.681 1.00 95.19 88 GLU A N 1
ATOM 712 C CA . GLU A 1 88 ? 6.445 -9.658 -11.762 1.00 95.19 88 GLU A CA 1
ATOM 713 C C . GLU A 1 88 ? 7.247 -10.185 -10.565 1.00 95.19 88 GLU A C 1
ATOM 715 O O . GLU A 1 88 ? 6.844 -11.159 -9.931 1.00 95.19 88 GLU A O 1
ATOM 720 N N . LEU A 1 89 ? 8.332 -9.499 -10.196 1.00 91.19 89 LEU A N 1
ATOM 721 C CA . LEU A 1 89 ? 9.175 -9.878 -9.064 1.00 91.19 89 LEU A CA 1
ATOM 722 C C . LEU A 1 89 ? 8.416 -9.873 -7.728 1.00 91.19 89 LEU A C 1
ATOM 724 O O . LEU A 1 89 ? 8.622 -10.747 -6.884 1.00 91.19 89 LEU A O 1
ATOM 728 N N . VAL A 1 90 ? 7.558 -8.878 -7.508 1.00 91.06 90 VAL A N 1
ATOM 729 C CA . VAL A 1 90 ? 6.825 -8.729 -6.240 1.00 91.06 90 VAL A CA 1
ATOM 730 C C . VAL A 1 90 ? 5.465 -9.430 -6.239 1.00 91.06 90 VAL A C 1
ATOM 732 O O . VAL A 1 90 ? 4.824 -9.473 -5.189 1.00 91.06 90 VAL A O 1
ATOM 735 N N . GLY A 1 91 ? 5.057 -10.017 -7.367 1.00 93.50 91 GLY A N 1
ATOM 736 C CA . GLY A 1 91 ? 3.800 -10.751 -7.511 1.00 93.50 91 GLY A CA 1
ATOM 737 C C . GLY A 1 91 ? 2.565 -9.850 -7.583 1.00 93.50 91 GLY A C 1
ATOM 738 O O . GLY A 1 91 ? 1.533 -10.193 -7.015 1.00 93.50 91 GLY A O 1
ATOM 739 N N . ILE A 1 92 ? 2.673 -8.689 -8.236 1.00 96.00 92 ILE A N 1
ATOM 740 C CA . ILE A 1 92 ? 1.580 -7.714 -8.383 1.00 96.00 92 ILE A CA 1
ATOM 741 C C . ILE A 1 92 ? 1.055 -7.714 -9.818 1.00 96.00 92 ILE A C 1
ATOM 743 O O . ILE A 1 92 ? 1.822 -7.817 -10.775 1.00 96.00 92 ILE A O 1
ATOM 747 N N . GLU A 1 93 ? -0.263 -7.576 -9.967 1.00 97.44 93 GLU A N 1
ATOM 748 C CA . GLU A 1 93 ? -0.923 -7.475 -11.269 1.00 97.44 93 GLU A CA 1
ATOM 749 C C . GLU A 1 93 ? -0.438 -6.224 -12.021 1.00 97.44 93 GLU A C 1
ATOM 751 O O . GLU A 1 93 ? -0.552 -5.107 -11.519 1.00 97.44 93 GLU A O 1
ATOM 756 N N . TYR A 1 94 ? 0.075 -6.402 -13.240 1.00 98.12 94 TYR A N 1
ATOM 757 C CA . TYR A 1 94 ? 0.496 -5.308 -14.115 1.00 98.12 94 TYR A CA 1
ATOM 758 C C . TYR A 1 94 ? -0.519 -5.114 -15.245 1.00 98.12 94 TYR A C 1
ATOM 760 O O . TYR A 1 94 ? -0.653 -5.957 -16.134 1.00 98.12 94 TYR A O 1
ATOM 768 N N . LEU A 1 95 ? -1.216 -3.981 -15.224 1.00 97.44 95 LEU A N 1
ATOM 769 C CA . LEU A 1 95 ? -2.160 -3.559 -16.251 1.00 97.44 95 LEU A CA 1
ATOM 770 C C . LEU A 1 95 ? -1.515 -2.459 -17.086 1.00 97.44 95 LEU A C 1
ATOM 772 O O . LEU A 1 95 ? -1.136 -1.421 -16.559 1.00 97.44 95 LEU A O 1
ATOM 776 N N . SER A 1 96 ? -1.416 -2.657 -18.397 1.00 97.06 96 SER A N 1
ATOM 777 C CA . SER A 1 96 ? -0.912 -1.636 -19.314 1.00 97.06 96 SER A CA 1
ATOM 778 C C . SER A 1 96 ? -2.028 -1.182 -20.236 1.00 97.06 96 SER A C 1
ATOM 780 O O . SER A 1 96 ? -2.691 -2.013 -20.864 1.00 97.06 96 SER A O 1
ATOM 782 N N . LYS A 1 97 ? -2.268 0.128 -20.280 1.00 95.62 97 LYS A N 1
ATOM 783 C CA . LYS A 1 97 ? -3.339 0.720 -21.079 1.00 95.62 97 LYS A CA 1
ATOM 784 C C . LYS A 1 97 ? -2.835 1.921 -21.860 1.00 95.62 97 LYS A C 1
ATOM 786 O O . LYS A 1 97 ? -2.026 2.719 -21.376 1.00 95.62 97 LYS A O 1
ATOM 791 N N . HIS A 1 98 ? -3.307 2.039 -23.094 1.00 92.62 98 HIS A N 1
ATOM 792 C CA . HIS A 1 98 ? -3.158 3.267 -23.852 1.00 92.62 98 HIS A CA 1
ATOM 793 C C . HIS A 1 98 ? -4.263 4.248 -23.421 1.00 92.62 98 HIS A C 1
ATOM 795 O O . HIS A 1 98 ? -5.403 3.815 -23.234 1.00 92.62 98 HIS A O 1
ATOM 801 N N . PRO A 1 99 ? -3.978 5.559 -23.280 1.00 89.69 99 PRO A N 1
ATOM 802 C CA . PRO A 1 99 ? -5.002 6.542 -22.929 1.00 89.69 99 PRO A CA 1
ATOM 803 C C . PRO A 1 99 ? -6.254 6.476 -23.810 1.00 89.69 99 PRO A C 1
ATOM 805 O O . PRO A 1 99 ? -7.359 6.525 -23.292 1.00 89.69 99 PRO A O 1
ATOM 808 N N . ARG A 1 100 ? -6.092 6.288 -25.127 1.00 87.50 100 ARG A N 1
ATOM 809 C CA . ARG A 1 100 ? -7.224 6.164 -26.070 1.00 87.50 100 ARG A CA 1
ATOM 810 C C . ARG A 1 100 ? -8.195 5.038 -25.694 1.00 87.50 100 ARG A C 1
ATOM 812 O O . ARG A 1 100 ? -9.388 5.294 -25.606 1.00 87.50 100 ARG A O 1
ATOM 819 N N . ASP A 1 101 ? -7.689 3.846 -25.385 1.00 88.88 101 ASP A N 1
ATOM 820 C CA . ASP A 1 101 ? -8.522 2.695 -25.004 1.00 88.88 101 ASP A CA 1
ATOM 821 C C . ASP A 1 101 ? -9.298 2.972 -23.704 1.00 88.88 101 ASP A C 1
ATOM 823 O O . ASP A 1 101 ? -10.456 2.585 -23.533 1.00 88.88 101 ASP A O 1
ATOM 827 N N . MET A 1 102 ? -8.659 3.673 -22.762 1.00 88.88 102 MET A N 1
ATOM 828 C CA . MET A 1 102 ? -9.311 4.098 -21.523 1.00 88.88 102 MET A CA 1
ATOM 829 C C . MET A 1 102 ? -10.397 5.141 -21.806 1.00 88.88 102 MET A C 1
ATOM 831 O O . MET A 1 102 ? -11.495 5.013 -21.270 1.00 88.88 102 MET A O 1
ATOM 835 N N . SER A 1 103 ? -10.128 6.122 -22.678 1.00 84.62 103 SER A N 1
ATOM 836 C CA . SER A 1 103 ? -11.083 7.155 -23.105 1.00 84.62 103 SER A CA 1
ATOM 837 C C . SER A 1 103 ? -12.339 6.572 -23.749 1.00 84.62 103 SER A C 1
ATOM 839 O O . SER A 1 103 ? -13.443 7.001 -23.425 1.00 84.62 103 SER A O 1
ATOM 841 N N . GLU A 1 104 ? -12.193 5.561 -24.607 1.00 83.62 104 GLU A N 1
ATOM 842 C CA . GLU A 1 104 ? -13.332 4.838 -25.190 1.00 83.62 104 GLU A CA 1
ATOM 843 C C . GLU A 1 104 ? -14.209 4.188 -24.111 1.00 83.62 104 GLU A C 1
ATOM 845 O O . GLU A 1 104 ? -15.431 4.151 -24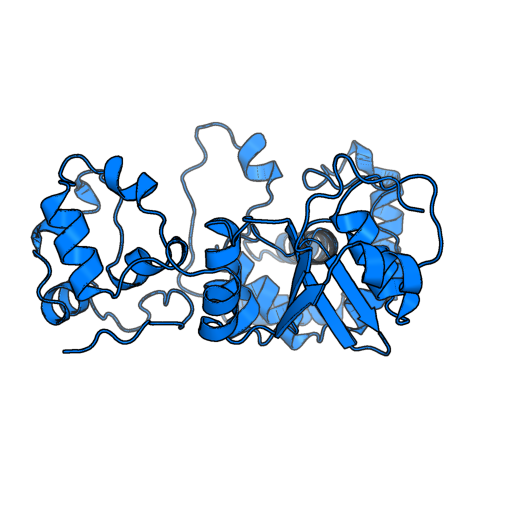.238 1.00 83.62 104 GLU A O 1
ATOM 850 N N . THR A 1 105 ? -13.594 3.737 -23.014 1.00 80.94 105 THR A N 1
ATOM 851 C CA . THR A 1 105 ? -14.296 3.095 -21.896 1.00 80.94 105 THR A CA 1
ATOM 852 C C . THR A 1 105 ? -15.005 4.109 -20.988 1.00 80.94 105 THR A C 1
ATOM 854 O O . THR A 1 105 ? -16.108 3.846 -20.514 1.00 80.94 105 THR A O 1
ATOM 857 N N . ILE A 1 106 ? -14.387 5.259 -20.703 1.00 82.56 106 ILE A N 1
ATOM 858 C CA . ILE A 1 106 ? -14.953 6.276 -19.792 1.00 82.56 106 ILE A CA 1
ATOM 859 C C . ILE A 1 106 ? -15.899 7.266 -20.490 1.00 82.56 106 ILE A C 1
ATOM 861 O O . ILE A 1 106 ? -16.596 8.024 -19.814 1.00 82.56 106 ILE A O 1
ATOM 865 N N . GLY A 1 107 ? -15.925 7.265 -21.826 1.00 77.00 107 GLY A N 1
ATOM 866 C CA . GLY A 1 107 ? -16.608 8.266 -22.640 1.00 77.00 107 GLY A CA 1
ATOM 867 C C . GLY A 1 107 ? -15.780 9.544 -22.827 1.00 77.00 107 GLY A C 1
ATOM 868 O O . GLY A 1 107 ? -14.830 9.827 -22.098 1.00 77.00 107 GLY A O 1
ATOM 869 N N . ARG A 1 108 ? -16.134 10.349 -23.834 1.00 66.06 108 ARG A N 1
ATOM 870 C CA . ARG A 1 108 ? -15.423 11.601 -24.135 1.00 66.06 108 ARG A CA 1
ATOM 871 C C . ARG A 1 108 ? -15.540 12.583 -22.971 1.00 66.06 108 ARG A C 1
ATOM 873 O O . ARG A 1 108 ? -16.643 13.000 -22.620 1.00 66.06 108 ARG A O 1
ATOM 880 N N . ARG A 1 109 ? -14.401 12.993 -22.415 1.00 64.06 109 ARG A N 1
ATOM 881 C CA . ARG A 1 109 ? -14.301 14.093 -21.449 1.00 64.06 109 ARG A CA 1
ATOM 882 C C . ARG A 1 109 ? -13.458 15.215 -22.029 1.00 64.06 109 ARG A C 1
ATOM 884 O O . ARG A 1 109 ? -12.433 14.966 -22.652 1.00 64.06 109 ARG A O 1
ATOM 891 N N . SER A 1 110 ? -13.889 16.448 -21.788 1.00 54.19 110 SER A N 1
ATOM 892 C CA . SER A 1 110 ? -13.202 17.657 -22.247 1.00 54.19 110 SER A CA 1
ATOM 893 C C . SER A 1 110 ? -11.957 18.001 -21.424 1.00 54.19 110 SER A C 1
ATOM 895 O O . SER A 1 110 ? -11.125 18.769 -21.900 1.00 54.19 110 SER A O 1
ATOM 897 N N . TYR A 1 111 ? -11.809 17.450 -20.213 1.00 57.25 111 TYR A N 1
ATOM 898 C CA . TYR A 1 111 ? -10.676 17.738 -19.337 1.00 57.25 111 TYR A CA 1
ATOM 899 C C . TYR A 1 111 ? -10.316 16.545 -18.449 1.00 57.25 111 TYR A C 1
ATOM 901 O O . TYR A 1 111 ? -11.195 15.827 -17.966 1.00 57.25 111 TYR A O 1
ATOM 909 N N . VAL A 1 112 ? -9.015 16.351 -18.244 1.00 68.25 112 VAL A N 1
ATOM 910 C CA . VAL A 1 112 ? -8.446 15.377 -17.312 1.00 68.25 112 VAL A CA 1
ATOM 911 C C . VAL A 1 112 ? -7.508 16.132 -16.382 1.00 68.25 112 VAL A C 1
ATOM 913 O O . VAL A 1 112 ? -6.478 16.635 -16.827 1.00 68.25 112 VAL A O 1
ATOM 916 N N . ASP A 1 113 ? -7.876 16.213 -15.103 1.00 76.12 113 ASP A N 1
ATOM 917 C CA . ASP A 1 113 ? -7.113 16.957 -14.093 1.00 76.12 113 ASP A CA 1
ATOM 918 C C . ASP A 1 113 ? -5.756 16.298 -13.792 1.00 76.12 113 ASP A C 1
ATOM 920 O O . ASP A 1 113 ? -4.757 16.984 -13.580 1.00 76.12 113 ASP A O 1
ATOM 924 N N . SER A 1 114 ? -5.710 14.960 -13.788 1.00 89.75 114 SER A N 1
ATOM 925 C CA . SER A 1 114 ? -4.503 14.171 -13.522 1.00 89.75 114 SER A CA 1
ATOM 926 C C . SER A 1 114 ? -4.611 12.741 -14.077 1.00 89.75 114 SER A C 1
ATOM 928 O O . SER A 1 114 ? -5.700 12.279 -14.434 1.00 89.75 114 SER A O 1
ATOM 930 N N . VAL A 1 115 ? -3.484 12.019 -14.152 1.00 91.69 115 VAL A N 1
ATOM 931 C CA . VAL A 1 115 ? -3.466 10.616 -14.613 1.00 91.69 115 VAL A CA 1
ATOM 932 C C . VAL A 1 115 ? -4.164 9.681 -13.621 1.00 91.69 115 VAL A C 1
ATOM 934 O O . VAL A 1 115 ? -4.787 8.702 -14.029 1.00 91.69 115 VAL A O 1
ATOM 937 N N . GLU A 1 116 ? -4.131 10.013 -12.335 1.00 93.94 116 GLU A N 1
ATOM 938 C CA . GLU A 1 116 ? -4.812 9.309 -11.251 1.00 93.94 116 GLU A CA 1
ATOM 939 C C . GLU A 1 116 ? -6.329 9.490 -11.358 1.00 93.94 116 GLU A C 1
ATOM 941 O O . GLU A 1 116 ? -7.059 8.504 -11.285 1.00 93.94 116 GLU A O 1
ATOM 946 N N . SER A 1 117 ? -6.805 10.712 -11.633 1.00 91.88 117 SER A N 1
ATOM 947 C CA . SER A 1 117 ? -8.232 10.997 -11.855 1.00 91.88 117 SER A CA 1
ATOM 948 C C . SER A 1 117 ? -8.771 10.218 -13.058 1.00 91.88 117 SER A C 1
ATOM 950 O O . SER A 1 117 ? -9.757 9.486 -12.958 1.00 91.88 117 SER A O 1
ATOM 952 N N . PHE A 1 118 ? -8.035 10.260 -14.171 1.00 92.00 118 PHE A N 1
ATOM 953 C CA . PHE A 1 118 ? -8.344 9.483 -15.373 1.00 92.00 118 PHE A CA 1
ATOM 954 C C . PHE A 1 118 ? -8.386 7.973 -15.118 1.00 92.00 118 PHE A C 1
ATOM 956 O O . PHE A 1 118 ? -9.269 7.261 -15.601 1.00 92.00 118 PHE A O 1
ATOM 963 N N . SER A 1 119 ? -7.429 7.481 -14.335 1.00 95.00 119 SER A N 1
ATOM 964 C CA . SER A 1 119 ? -7.348 6.079 -13.936 1.00 95.00 119 SER A CA 1
ATOM 965 C C . SER A 1 119 ? -8.517 5.677 -13.045 1.00 95.00 119 SER A C 1
ATOM 967 O O . SER A 1 119 ? -9.113 4.620 -13.252 1.00 95.00 119 SER A O 1
ATOM 969 N N . LEU A 1 120 ? -8.895 6.529 -12.090 1.00 95.00 120 LEU A N 1
ATOM 970 C CA . LEU A 1 120 ? -10.047 6.309 -11.225 1.00 95.00 120 LEU A CA 1
ATOM 971 C C . LEU A 1 120 ? -11.339 6.195 -12.041 1.00 95.00 120 LEU A C 1
ATOM 973 O O . LEU A 1 120 ? -12.128 5.283 -11.802 1.00 95.00 120 LEU A O 1
ATOM 977 N N . ASP A 1 121 ? -11.541 7.062 -13.033 1.00 93.69 121 ASP A N 1
ATOM 978 C CA . ASP A 1 121 ? -12.703 6.986 -13.923 1.00 93.69 121 ASP A CA 1
ATOM 979 C C . ASP A 1 121 ? -12.749 5.686 -14.728 1.00 93.69 121 ASP A C 1
ATOM 981 O O . ASP A 1 121 ? -13.816 5.087 -14.872 1.00 93.69 121 ASP A O 1
ATOM 985 N N . PHE A 1 122 ? -11.596 5.213 -15.208 1.00 94.69 122 PHE A N 1
ATOM 986 C CA . PHE A 1 122 ? -11.487 3.929 -15.901 1.00 94.69 122 PHE A CA 1
ATOM 987 C C . PHE A 1 122 ? -11.897 2.748 -15.009 1.00 94.69 122 PHE A C 1
ATOM 989 O O . PHE A 1 122 ? -12.584 1.827 -15.452 1.00 94.69 122 PHE A O 1
ATOM 996 N N . PHE A 1 123 ? -11.536 2.769 -13.727 1.00 96.81 123 PHE A N 1
ATOM 997 C CA . PHE A 1 123 ? -12.025 1.753 -12.796 1.00 96.81 123 PHE A CA 1
ATOM 998 C C . PHE A 1 123 ? -13.520 1.926 -12.491 1.00 96.81 123 PHE A C 1
ATOM 1000 O O . PHE A 1 123 ? -14.246 0.927 -12.430 1.00 96.81 123 PHE A O 1
ATOM 1007 N N . LYS A 1 124 ? -14.007 3.167 -12.363 1.00 95.31 124 LYS A N 1
ATOM 1008 C CA . LYS A 1 124 ? -15.431 3.464 -12.137 1.00 95.31 124 LYS A CA 1
ATOM 1009 C C . LYS A 1 124 ? -16.327 2.977 -13.273 1.00 95.31 124 LYS A C 1
ATOM 1011 O O . LYS A 1 124 ? -17.366 2.382 -12.995 1.00 95.31 124 LYS A O 1
ATOM 1016 N N . SER A 1 125 ? -15.911 3.119 -14.532 1.00 94.81 125 SER A N 1
ATOM 1017 C CA . SER A 1 125 ? -16.658 2.573 -15.679 1.00 94.81 125 SER A CA 1
ATOM 1018 C C . SER A 1 125 ? -16.746 1.040 -15.658 1.00 94.81 125 SER A C 1
ATOM 1020 O O . SER A 1 125 ? -17.682 0.460 -16.201 1.00 94.81 125 SER A O 1
ATOM 1022 N N . SER A 1 126 ? -15.828 0.378 -14.950 1.00 95.25 126 SER A N 1
ATOM 1023 C CA . SER A 1 126 ? -15.839 -1.067 -14.701 1.00 95.25 126 SER A CA 1
ATOM 1024 C C . SER A 1 126 ? -16.567 -1.460 -13.403 1.00 95.25 126 SER A C 1
ATOM 1026 O O . SER A 1 126 ? -16.451 -2.604 -12.948 1.00 95.25 126 SER A O 1
ATOM 1028 N N . GLY A 1 127 ? -17.308 -0.539 -12.780 1.00 95.88 127 GLY A N 1
ATOM 1029 C CA . GLY A 1 127 ? -18.115 -0.775 -11.580 1.00 95.88 127 GLY A CA 1
ATOM 1030 C C . GLY A 1 127 ? -17.334 -0.786 -10.264 1.00 95.88 127 GLY A C 1
ATOM 1031 O O . GLY A 1 127 ? -17.825 -1.342 -9.284 1.00 95.88 127 GLY A O 1
ATOM 1032 N N . TRP A 1 128 ? -16.117 -0.239 -10.234 1.00 96.88 128 TRP A N 1
ATOM 1033 C CA . TRP A 1 128 ? -15.416 0.030 -8.977 1.00 96.88 128 TRP A CA 1
ATOM 1034 C C . TRP A 1 128 ? -15.871 1.364 -8.378 1.00 96.88 128 TRP A C 1
ATOM 1036 O O . TRP A 1 128 ? -16.207 2.304 -9.092 1.00 96.88 128 TRP A O 1
ATOM 1046 N N . SER A 1 129 ? -15.834 1.467 -7.057 1.00 94.69 129 SER A N 1
ATOM 1047 C CA . SER A 1 129 ? -15.951 2.729 -6.321 1.00 94.69 129 SER A CA 1
ATOM 1048 C C . SER A 1 129 ? -14.624 3.016 -5.627 1.00 94.69 129 SER A C 1
ATOM 1050 O O . SER A 1 129 ? -13.881 2.082 -5.340 1.00 94.69 129 SER A O 1
ATOM 1052 N N . GLY A 1 130 ? -14.273 4.275 -5.383 1.00 93.88 130 GLY A N 1
ATOM 1053 C CA . GLY A 1 130 ? -12.987 4.578 -4.765 1.00 93.88 130 GLY A CA 1
ATOM 1054 C C . GLY A 1 130 ? -12.562 6.029 -4.866 1.00 93.88 130 GLY A C 1
ATOM 1055 O O . GLY A 1 130 ? -13.254 6.858 -5.465 1.00 93.88 130 GLY A O 1
ATOM 1056 N N . GLU A 1 131 ? -11.391 6.285 -4.300 1.00 92.69 131 GLU A N 1
ATOM 1057 C CA . GLU A 1 131 ? -10.786 7.605 -4.165 1.00 92.69 131 GLU A CA 1
ATOM 1058 C C . GLU A 1 131 ? -9.279 7.571 -4.485 1.00 92.69 131 GLU A C 1
ATOM 1060 O O . GLU A 1 131 ? -8.650 6.509 -4.438 1.00 92.69 131 GLU A O 1
ATOM 1065 N N . MET A 1 132 ? -8.712 8.740 -4.818 1.00 91.12 132 MET A N 1
ATOM 1066 C CA . MET A 1 132 ? -7.325 8.930 -5.274 1.00 91.12 132 MET A CA 1
ATOM 1067 C C . MET A 1 132 ? -6.487 9.744 -4.273 1.00 91.12 132 MET A C 1
ATOM 1069 O O . MET A 1 132 ? -6.147 10.898 -4.521 1.00 91.12 132 MET A O 1
ATOM 1073 N N . PHE A 1 133 ? -6.190 9.173 -3.104 1.00 87.44 133 PHE A N 1
ATOM 1074 C CA . PHE A 1 133 ? -5.561 9.916 -2.003 1.00 87.44 133 PHE A CA 1
ATOM 1075 C C . PHE A 1 133 ? -4.362 9.212 -1.367 1.00 87.44 133 PHE A C 1
ATOM 1077 O O . PHE A 1 133 ? -4.165 9.348 -0.161 1.00 87.44 133 PHE A O 1
ATOM 1084 N N . GLU A 1 134 ? -3.566 8.452 -2.124 1.00 88.12 134 GLU A N 1
ATOM 1085 C CA . GLU A 1 134 ? -2.281 7.902 -1.639 1.00 88.12 134 GLU A CA 1
ATOM 1086 C C . GLU A 1 134 ? -2.430 7.169 -0.278 1.00 88.12 134 GLU A C 1
ATOM 1088 O O . GLU A 1 134 ? -1.726 7.428 0.705 1.00 88.12 134 GLU A O 1
ATOM 1093 N N . GLY A 1 135 ? -3.446 6.304 -0.168 1.00 85.81 135 GLY A N 1
ATOM 1094 C CA . GLY A 1 135 ? -3.787 5.563 1.058 1.00 85.81 135 GLY A CA 1
ATOM 1095 C C . GLY A 1 135 ? -4.292 6.389 2.244 1.00 85.81 135 GLY A C 1
ATOM 1096 O O . GLY A 1 135 ? -4.341 5.868 3.362 1.00 85.81 135 GLY A O 1
ATOM 1097 N N . SER A 1 136 ? -4.703 7.641 2.035 1.00 86.62 136 SER A N 1
ATOM 1098 C CA . SER A 1 136 ? -5.274 8.506 3.078 1.00 86.62 136 SER A CA 1
ATOM 1099 C C . SER A 1 136 ? -6.442 7.863 3.820 1.00 86.62 136 SER A C 1
ATOM 1101 O O . SER A 1 136 ? -6.550 8.025 5.033 1.00 86.62 136 SER A O 1
ATOM 1103 N N . THR A 1 137 ? -7.265 7.070 3.132 1.00 88.94 137 THR A N 1
ATOM 1104 C CA . THR A 1 137 ? -8.358 6.297 3.732 1.00 88.94 137 THR A CA 1
ATOM 1105 C C . THR A 1 137 ? -7.850 5.390 4.854 1.00 88.94 137 THR A C 1
ATOM 1107 O O . THR A 1 137 ? -8.334 5.447 5.985 1.00 88.94 137 THR A O 1
ATOM 1110 N N . ILE A 1 138 ? -6.805 4.599 4.584 1.00 90.50 138 ILE A N 1
ATOM 1111 C CA . ILE A 1 138 ? -6.212 3.704 5.585 1.00 90.50 138 ILE A CA 1
ATOM 1112 C C . ILE A 1 138 ? -5.499 4.502 6.674 1.00 90.50 138 ILE A C 1
ATOM 1114 O O . ILE A 1 138 ? -5.609 4.170 7.852 1.00 90.50 138 ILE A O 1
ATOM 1118 N N . GLN A 1 139 ? -4.802 5.579 6.308 1.00 86.50 139 GLN A N 1
ATOM 1119 C CA . GLN A 1 139 ? -4.133 6.443 7.281 1.00 86.50 139 GLN A CA 1
ATOM 1120 C C . GLN A 1 139 ? -5.126 7.089 8.257 1.00 86.50 139 GLN A C 1
ATOM 1122 O O . GLN A 1 139 ? -4.828 7.173 9.449 1.00 86.50 139 GLN A O 1
ATOM 1127 N N . MET A 1 140 ? -6.307 7.495 7.786 1.00 87.25 140 MET A N 1
ATOM 1128 C CA . MET A 1 140 ? -7.363 8.072 8.618 1.00 87.25 140 MET A CA 1
ATOM 1129 C C . MET A 1 140 ? -7.952 7.035 9.581 1.00 87.25 140 MET A C 1
ATOM 1131 O O . MET A 1 140 ? -8.039 7.290 10.784 1.00 87.25 140 MET A O 1
ATOM 1135 N N . LEU A 1 141 ? -8.275 5.835 9.088 1.00 91.00 141 LEU A N 1
ATOM 1136 C CA . LEU A 1 141 ? -8.741 4.731 9.934 1.00 91.00 141 LEU A CA 1
ATOM 1137 C C . LEU A 1 141 ? -7.696 4.377 11.005 1.00 91.00 141 LEU A C 1
ATOM 1139 O O . LEU A 1 141 ? -8.017 4.267 12.191 1.00 91.00 141 LEU A O 1
ATOM 1143 N N . SER A 1 142 ? -6.423 4.270 10.609 1.00 89.88 142 SER A N 1
ATOM 1144 C CA . SER A 1 142 ? -5.300 4.052 11.527 1.00 89.88 142 SER A CA 1
ATOM 1145 C C . SER A 1 142 ? -5.161 5.174 12.555 1.00 89.88 142 SER A C 1
ATOM 1147 O O . SER A 1 142 ? -4.882 4.909 13.725 1.00 89.88 142 SER A O 1
ATOM 1149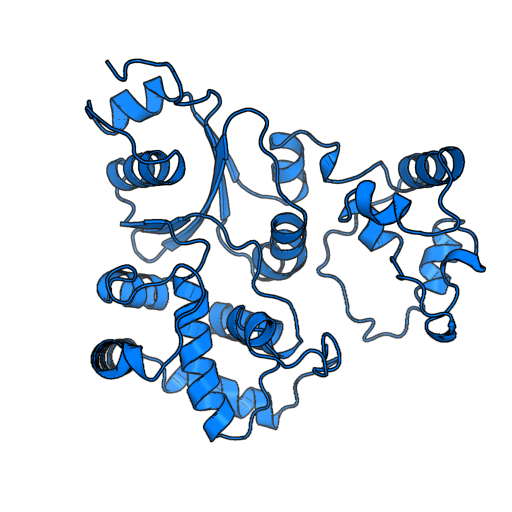 N N . PHE A 1 143 ? -5.364 6.429 12.149 1.00 86.12 143 PHE A N 1
ATOM 1150 C CA . PHE A 1 143 ? -5.310 7.582 13.042 1.00 86.12 143 PHE A CA 1
ATOM 1151 C C . PHE A 1 143 ? -6.400 7.518 14.117 1.00 86.12 143 PHE A C 1
ATOM 1153 O O . PHE A 1 143 ? -6.121 7.744 15.297 1.00 86.12 143 PHE A O 1
ATOM 1160 N N . TRP A 1 144 ? -7.629 7.154 13.754 1.00 88.62 144 TRP A N 1
ATOM 1161 C CA . TRP A 1 144 ? -8.708 6.997 14.728 1.00 88.62 144 TRP A CA 1
ATOM 1162 C C . TRP A 1 144 ? -8.468 5.829 15.679 1.00 88.62 144 TRP A C 1
ATOM 1164 O O . TRP A 1 144 ? -8.595 6.006 16.893 1.00 88.62 144 TRP A O 1
ATOM 1174 N N . ALA A 1 145 ? -8.025 4.680 15.160 1.00 90.94 145 ALA A N 1
ATOM 1175 C CA . ALA A 1 145 ? -7.614 3.548 15.986 1.00 90.94 145 ALA A CA 1
ATOM 1176 C C . ALA A 1 145 ? -6.525 3.962 16.987 1.00 90.94 145 ALA A C 1
ATOM 1178 O O . ALA A 1 145 ? -6.666 3.744 18.191 1.00 90.94 145 ALA A O 1
ATOM 1179 N N . ARG A 1 146 ? -5.486 4.662 16.512 1.00 87.38 146 ARG A N 1
ATOM 1180 C CA . ARG A 1 146 ? -4.408 5.223 17.338 1.00 87.38 146 ARG A CA 1
ATOM 1181 C C . ARG A 1 146 ? -4.950 6.089 18.471 1.00 87.38 146 ARG A C 1
ATOM 1183 O O . ARG A 1 146 ? -4.517 5.923 19.604 1.00 87.38 146 ARG A O 1
ATOM 1190 N N . LYS A 1 147 ? -5.903 6.987 18.212 1.00 86.75 147 LYS A N 1
ATOM 1191 C CA . LYS A 1 147 ? -6.458 7.865 19.261 1.00 86.75 147 LYS A CA 1
ATOM 1192 C C . LYS A 1 147 ? -7.159 7.089 20.375 1.00 86.75 147 LYS A C 1
ATOM 1194 O O . LYS A 1 147 ? -7.139 7.531 21.524 1.00 86.75 147 LYS A O 1
ATOM 1199 N N . ILE A 1 148 ? -7.761 5.945 20.060 1.00 90.19 148 ILE A N 1
ATOM 1200 C CA . ILE A 1 148 ? -8.363 5.055 21.060 1.00 90.19 148 ILE A CA 1
ATOM 1201 C C . ILE A 1 148 ? -7.266 4.267 21.795 1.00 90.19 148 ILE A C 1
ATOM 1203 O O . ILE A 1 148 ? -7.288 4.200 23.024 1.00 90.19 148 ILE A O 1
ATOM 1207 N N . LEU A 1 149 ? -6.276 3.743 21.065 1.00 89.50 149 LEU A N 1
ATOM 1208 C CA . LEU A 1 149 ? -5.115 3.031 21.617 1.00 89.50 149 LEU A CA 1
ATOM 1209 C C . LEU A 1 149 ? -4.325 3.892 22.617 1.00 89.50 149 LEU A C 1
ATOM 1211 O O . LEU A 1 149 ? -4.032 3.440 23.722 1.00 89.50 149 LEU A O 1
ATOM 1215 N N . GLU A 1 150 ? -4.044 5.152 22.270 1.00 86.94 150 GLU A N 1
ATOM 1216 C CA . GLU A 1 150 ? -3.322 6.112 23.117 1.00 86.94 150 GLU A CA 1
ATOM 1217 C C . GLU A 1 150 ? -4.063 6.364 24.440 1.00 86.94 150 GLU A C 1
ATOM 1219 O O . GLU A 1 150 ? -3.450 6.353 25.507 1.00 86.94 150 GLU A O 1
ATOM 1224 N N . LYS A 1 151 ? -5.395 6.517 24.400 1.00 89.44 151 LYS A N 1
ATOM 1225 C CA . LYS A 1 151 ? -6.228 6.669 25.610 1.00 89.44 151 LYS A CA 1
ATOM 1226 C C . LYS A 1 151 ? -6.199 5.436 26.513 1.00 89.44 151 LYS A C 1
ATOM 1228 O O . LYS A 1 151 ? -6.426 5.559 27.712 1.00 89.44 151 LYS A O 1
ATOM 1233 N N . LYS A 1 152 ? -5.927 4.264 25.940 1.00 89.38 152 LYS A N 1
ATOM 1234 C CA . LYS A 1 152 ? -5.798 2.984 26.647 1.00 89.38 152 LYS A CA 1
ATOM 1235 C C . LYS A 1 152 ? -4.351 2.657 27.036 1.00 89.38 152 LYS A C 1
ATOM 1237 O O . LYS A 1 152 ? -4.079 1.553 27.492 1.00 89.38 152 LYS A O 1
ATOM 1242 N N . GLY A 1 153 ? -3.423 3.604 26.877 1.00 84.75 153 GLY A N 1
ATOM 1243 C CA . GLY A 1 153 ? -2.034 3.462 27.316 1.00 84.75 153 GLY A CA 1
ATOM 1244 C C . GLY A 1 153 ? -1.120 2.702 26.352 1.00 84.75 153 GLY A C 1
ATOM 1245 O O . GLY A 1 153 ? 0.040 2.467 26.689 1.00 84.75 153 GLY A O 1
ATOM 1246 N N . VAL A 1 154 ? -1.585 2.349 25.149 1.00 82.69 154 VAL A N 1
ATOM 1247 C CA . VAL A 1 154 ? -0.728 1.733 24.126 1.00 82.69 154 VAL A CA 1
ATOM 1248 C C . VAL A 1 154 ? 0.097 2.821 23.448 1.00 82.69 154 VAL A C 1
ATOM 1250 O O . VAL A 1 154 ? -0.441 3.755 22.850 1.00 82.69 154 VAL A O 1
ATOM 1253 N N . ARG A 1 155 ? 1.426 2.695 23.52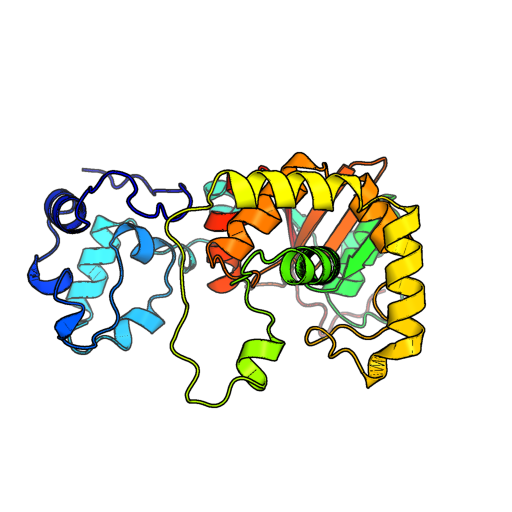2 1.00 76.38 155 ARG A N 1
ATOM 1254 C CA . ARG A 1 155 ? 2.340 3.616 22.838 1.00 76.38 155 ARG A CA 1
ATOM 1255 C C . ARG A 1 155 ? 2.369 3.306 21.347 1.00 76.38 155 ARG A C 1
ATOM 1257 O O . ARG A 1 155 ? 2.825 2.240 20.930 1.00 76.38 155 ARG A O 1
ATOM 1264 N N . TYR A 1 156 ? 1.905 4.265 20.557 1.00 69.06 156 TYR A N 1
ATOM 1265 C CA . TYR A 1 156 ? 1.875 4.181 19.106 1.00 69.06 156 TYR A CA 1
ATOM 1266 C C . TYR A 1 156 ? 3.070 4.919 18.504 1.00 69.06 156 TYR A C 1
ATOM 1268 O O . TYR A 1 156 ? 3.173 6.135 18.637 1.00 69.06 156 TYR A O 1
ATOM 1276 N N . ASN A 1 157 ? 3.951 4.190 17.818 1.00 61.56 157 ASN A N 1
ATOM 1277 C CA . ASN A 1 157 ? 5.128 4.771 17.160 1.00 61.56 157 ASN A CA 1
ATOM 1278 C C . ASN A 1 157 ? 4.917 5.018 15.662 1.00 61.56 157 ASN A C 1
ATOM 1280 O O . ASN A 1 157 ? 5.849 5.419 14.965 1.00 61.56 157 ASN A O 1
ATOM 1284 N N . GLY A 1 158 ? 3.713 4.756 15.148 1.00 54.56 158 GLY A N 1
ATOM 1285 C CA . GLY A 1 158 ? 3.402 5.000 13.749 1.00 54.56 158 GLY A CA 1
ATOM 1286 C C . GLY A 1 158 ? 3.448 6.493 13.460 1.00 54.56 158 GLY A C 1
ATOM 1287 O O . GLY A 1 158 ? 2.621 7.257 13.966 1.00 54.56 158 GLY A O 1
ATOM 1288 N N . PHE A 1 159 ? 4.432 6.880 12.650 1.00 53.91 159 PHE A N 1
ATOM 1289 C CA . PHE A 1 159 ? 4.600 8.235 12.155 1.00 53.91 159 PHE A CA 1
ATOM 1290 C C . PHE A 1 159 ? 3.313 8.714 11.508 1.00 53.91 159 PHE A C 1
ATOM 1292 O O . PHE A 1 159 ? 2.816 8.107 10.559 1.00 53.91 159 PHE A O 1
ATOM 1299 N N . TYR A 1 160 ? 2.815 9.847 11.981 1.00 49.81 160 TYR A N 1
ATOM 1300 C CA . TYR A 1 160 ? 2.037 10.704 11.115 1.00 49.81 160 TYR A CA 1
ATOM 1301 C C . TYR A 1 160 ? 2.995 11.623 10.369 1.00 49.81 160 TYR A C 1
ATOM 1303 O O . TYR A 1 160 ? 3.956 12.117 10.953 1.00 49.81 160 TYR A O 1
ATOM 1311 N N . TYR A 1 161 ? 2.727 11.914 9.096 1.00 43.81 161 TYR A N 1
ATOM 1312 C CA . TYR A 1 161 ? 3.497 12.918 8.348 1.00 43.81 161 TYR A CA 1
ATOM 1313 C C . TYR A 1 161 ? 3.522 14.277 9.082 1.00 43.81 161 TYR A C 1
ATOM 1315 O O . TYR A 1 161 ? 4.479 15.037 8.953 1.00 43.81 161 TYR A O 1
ATOM 1323 N N . GLY A 1 162 ? 2.492 14.557 9.894 1.00 42.34 162 GLY A N 1
ATOM 1324 C CA . GLY A 1 162 ? 2.446 15.709 10.796 1.00 42.34 162 GLY A CA 1
ATOM 1325 C C . GLY A 1 162 ? 3.485 15.657 11.922 1.00 42.34 162 GLY A C 1
ATOM 1326 O O . GLY A 1 162 ? 4.071 16.688 12.233 1.00 42.34 162 GLY A O 1
ATOM 1327 N N . ASP A 1 163 ? 3.802 14.480 12.466 1.00 42.66 163 ASP A N 1
ATOM 1328 C CA . ASP A 1 163 ? 4.824 14.342 13.509 1.00 42.66 163 ASP A CA 1
ATOM 1329 C C . ASP A 1 163 ? 6.218 14.708 12.955 1.00 42.66 163 ASP A C 1
ATOM 1331 O O . ASP A 1 163 ? 6.999 15.309 13.665 1.00 42.66 163 ASP A O 1
ATOM 1335 N N . LEU A 1 164 ? 6.524 14.495 11.667 1.00 40.41 164 LEU A N 1
ATOM 1336 C CA . LEU A 1 164 ? 7.788 14.956 11.049 1.00 40.41 164 LEU A CA 1
ATOM 1337 C C . LEU A 1 164 ? 7.873 16.477 10.825 1.00 40.41 164 LEU A C 1
ATOM 1339 O O . LEU A 1 164 ? 8.966 17.008 10.644 1.00 40.41 164 LEU A O 1
ATOM 1343 N N . LEU A 1 165 ? 6.732 17.168 10.775 1.00 37.56 165 LEU A N 1
ATOM 1344 C CA . LEU A 1 165 ? 6.667 18.613 10.527 1.00 37.56 165 LEU A CA 1
ATOM 1345 C C . LEU A 1 165 ? 6.556 19.423 11.824 1.00 37.56 165 LEU A C 1
ATOM 1347 O O . LEU A 1 165 ? 6.993 20.570 11.857 1.00 37.56 165 LEU A O 1
ATOM 1351 N N . PHE A 1 166 ? 5.976 18.832 12.873 1.00 39.16 166 PHE A N 1
ATOM 1352 C CA . PHE A 1 166 ? 5.795 19.464 14.182 1.00 39.16 166 PHE A CA 1
ATOM 1353 C C . PHE A 1 166 ? 6.718 18.921 15.261 1.00 39.16 166 PHE A C 1
ATOM 1355 O O . PHE A 1 166 ? 6.805 19.521 16.334 1.00 39.16 166 PHE A O 1
ATOM 1362 N N . ALA A 1 167 ? 7.406 17.809 15.010 1.00 39.28 167 ALA A N 1
ATOM 1363 C CA . ALA A 1 167 ? 8.473 17.425 15.893 1.00 39.28 167 ALA A CA 1
ATOM 1364 C C . ALA A 1 167 ? 9.611 18.430 15.739 1.00 39.28 167 ALA A C 1
ATOM 1366 O O . ALA A 1 167 ? 10.258 18.554 14.697 1.00 39.28 167 ALA A O 1
ATOM 1367 N N . ASP A 1 168 ? 9.793 19.189 16.813 1.00 39.72 168 ASP A N 1
ATOM 1368 C CA . ASP A 1 168 ? 10.998 19.936 17.103 1.00 39.72 168 ASP A CA 1
ATOM 1369 C C . ASP A 1 168 ? 12.219 19.114 16.657 1.00 39.72 168 ASP A C 1
ATOM 1371 O O . ASP A 1 168 ? 12.245 17.895 16.842 1.00 39.72 168 ASP A O 1
ATOM 1375 N N . LYS A 1 169 ? 13.236 19.752 16.065 1.00 42.34 169 LYS A N 1
ATOM 1376 C CA . LYS A 1 169 ? 14.436 19.087 15.501 1.00 42.34 169 LYS A CA 1
ATOM 1377 C C . LYS A 1 169 ? 15.180 18.192 16.516 1.00 42.34 169 LYS A C 1
ATOM 1379 O O . LYS A 1 169 ? 16.139 17.513 16.161 1.00 42.34 169 LYS A O 1
ATOM 1384 N N . SER A 1 170 ? 14.744 18.210 17.774 1.00 38.03 170 SER A N 1
ATOM 1385 C CA . SER A 1 170 ? 15.134 17.375 18.902 1.00 38.03 170 SER A CA 1
ATOM 1386 C C . SER A 1 170 ? 14.440 16.001 18.977 1.00 38.03 170 SER A C 1
ATOM 1388 O O . SER A 1 170 ? 14.846 15.182 19.809 1.00 38.03 170 SER A O 1
ATOM 1390 N N . SER A 1 171 ? 13.432 15.691 18.146 1.00 42.84 171 SER A N 1
ATOM 1391 C CA . SER A 1 171 ? 12.795 14.369 18.146 1.00 42.84 171 SER A CA 1
ATOM 1392 C C . SER A 1 171 ? 13.736 13.313 17.582 1.00 42.84 171 SER A C 1
ATOM 1394 O O . SER A 1 171 ? 13.820 13.057 16.379 1.00 42.84 171 SER A O 1
ATOM 1396 N N . LYS A 1 172 ? 14.462 12.727 18.530 1.00 43.22 172 LYS A N 1
ATOM 1397 C CA . LYS A 1 172 ? 15.168 11.449 18.502 1.00 43.22 172 LYS A CA 1
ATOM 1398 C C . LYS A 1 172 ? 14.539 10.509 17.472 1.00 43.22 172 LYS A C 1
ATOM 1400 O O . LYS A 1 172 ? 13.324 10.338 17.473 1.00 43.22 172 LYS A O 1
ATOM 1405 N N . GLY A 1 173 ? 15.389 9.962 16.602 1.00 48.53 173 GLY A N 1
ATOM 1406 C CA . GLY A 1 173 ? 15.020 9.319 15.344 1.00 48.53 173 GLY A CA 1
ATOM 1407 C C . GLY A 1 173 ? 14.022 8.164 15.429 1.00 48.53 173 GLY A C 1
ATOM 1408 O O . GLY A 1 173 ? 13.505 7.817 16.483 1.00 48.53 173 GLY A O 1
ATOM 1409 N N . ILE A 1 174 ? 13.759 7.566 14.267 1.00 50.28 174 ILE A N 1
ATOM 1410 C CA . ILE A 1 174 ? 12.806 6.470 14.049 1.00 50.28 174 ILE A CA 1
ATOM 1411 C C . ILE A 1 174 ? 12.912 5.403 15.151 1.00 50.28 174 ILE A C 1
ATOM 1413 O O . ILE A 1 174 ? 13.767 4.521 15.094 1.00 50.28 174 ILE A O 1
ATOM 1417 N N . PHE A 1 175 ? 12.025 5.470 16.153 1.00 53.62 175 PHE A N 1
ATOM 1418 C CA . PHE A 1 175 ? 11.992 4.500 17.244 1.00 53.62 175 PHE A CA 1
ATOM 1419 C C . PHE A 1 175 ? 11.228 3.259 16.786 1.00 53.62 175 PHE A C 1
ATOM 1421 O O . PHE A 1 175 ? 10.016 3.117 16.972 1.00 53.62 175 PHE A O 1
ATOM 1428 N N . ARG A 1 176 ? 11.964 2.366 16.132 1.00 62.59 176 ARG A N 1
ATOM 1429 C CA . ARG A 1 176 ? 11.499 1.035 15.747 1.00 62.59 176 ARG A CA 1
ATOM 1430 C C . ARG A 1 176 ? 11.401 0.140 16.985 1.00 62.59 176 ARG A C 1
ATOM 1432 O O . ARG A 1 176 ? 12.310 0.137 17.813 1.00 62.59 176 ARG A O 1
ATOM 1439 N N . ARG A 1 177 ? 10.306 -0.613 17.117 1.00 67.75 177 ARG A N 1
ATOM 1440 C CA . ARG A 1 177 ? 10.121 -1.591 18.204 1.00 67.75 177 ARG A CA 1
ATOM 1441 C C . ARG A 1 177 ? 10.405 -2.988 17.675 1.00 67.75 177 ARG A C 1
ATOM 1443 O O . ARG A 1 177 ? 9.990 -3.308 16.569 1.00 67.75 177 ARG A O 1
ATOM 1450 N N . SER A 1 178 ? 11.062 -3.816 18.481 1.00 69.31 178 SER A N 1
ATOM 1451 C CA . SER A 1 178 ? 11.281 -5.227 18.152 1.00 69.31 178 SER A CA 1
ATOM 1452 C C . SER A 1 178 ? 10.030 -6.076 18.367 1.00 69.31 178 SER A C 1
ATOM 1454 O O . SER A 1 178 ? 9.864 -7.073 17.688 1.00 69.31 178 SER A O 1
ATOM 1456 N N . SER A 1 179 ? 9.135 -5.707 19.291 1.00 78.38 179 SER A N 1
ATOM 1457 C CA . SER A 1 179 ? 7.946 -6.512 19.588 1.00 78.38 179 SER A CA 1
ATOM 1458 C C . SER A 1 179 ? 6.761 -5.706 20.131 1.00 78.38 179 SER A C 1
ATOM 1460 O O . SER A 1 179 ? 6.872 -4.533 20.522 1.00 78.38 179 SER A O 1
ATOM 1462 N N . ILE A 1 180 ? 5.607 -6.376 20.143 1.00 81.44 180 ILE A N 1
ATOM 1463 C CA . ILE A 1 180 ? 4.347 -5.938 20.748 1.00 81.44 180 ILE A CA 1
ATOM 1464 C C . ILE A 1 180 ? 4.028 -6.919 21.874 1.00 81.44 180 ILE A C 1
ATOM 1466 O O . ILE A 1 180 ? 4.131 -8.127 21.682 1.00 81.44 180 ILE A O 1
ATOM 1470 N N . SER A 1 181 ? 3.695 -6.400 23.053 1.00 85.50 181 SER A N 1
ATOM 1471 C CA . SER A 1 181 ? 3.388 -7.226 24.223 1.00 85.50 181 SER A CA 1
ATOM 1472 C C . SER A 1 181 ? 1.961 -7.788 24.174 1.00 85.50 181 SER A C 1
ATOM 1474 O O . SER A 1 181 ? 1.077 -7.200 23.550 1.00 85.50 181 SER A O 1
ATOM 1476 N N . GLU A 1 182 ? 1.706 -8.895 24.877 1.00 90.69 182 GLU A N 1
ATOM 1477 C CA . GLU A 1 182 ? 0.360 -9.485 24.991 1.00 90.69 182 GLU A CA 1
ATOM 1478 C C . GLU A 1 182 ? -0.709 -8.501 25.514 1.00 90.69 182 GLU A C 1
ATOM 1480 O O . GLU A 1 182 ? -1.785 -8.420 24.913 1.00 90.69 182 GLU A O 1
ATOM 1485 N N . PRO A 1 183 ? -0.448 -7.672 26.550 1.00 91.44 183 PRO A N 1
ATOM 1486 C CA . PRO A 1 183 ? -1.404 -6.646 26.967 1.00 91.44 183 PRO A CA 1
ATOM 1487 C C . PRO A 1 183 ? -1.742 -5.645 25.855 1.00 91.44 183 PRO A C 1
ATOM 1489 O O . PRO A 1 183 ? -2.904 -5.283 25.680 1.00 91.44 183 PRO A O 1
ATOM 1492 N N . GLU A 1 184 ? -0.753 -5.218 25.064 1.00 88.38 184 GLU A N 1
ATOM 1493 C CA . GLU A 1 184 ? -0.993 -4.312 23.934 1.00 88.38 184 GLU A CA 1
ATOM 1494 C C . GLU A 1 184 ? -1.807 -4.993 22.835 1.00 88.38 184 GLU A C 1
ATOM 1496 O O . GLU A 1 184 ? -2.719 -4.380 22.284 1.00 88.38 184 GLU A O 1
ATOM 1501 N N . LEU A 1 185 ? -1.527 -6.266 22.545 1.00 91.00 185 LEU A N 1
ATOM 1502 C CA . LEU A 1 185 ? -2.291 -7.048 21.578 1.00 91.00 185 LEU A CA 1
ATOM 1503 C C . LEU A 1 185 ? -3.761 -7.188 21.998 1.00 91.00 185 LEU A C 1
ATOM 1505 O O . LEU A 1 185 ? -4.654 -7.030 21.162 1.00 91.00 185 LEU A O 1
ATOM 1509 N N . SER A 1 186 ? -4.019 -7.420 23.289 1.00 93.62 186 SER A N 1
ATOM 1510 C CA . SER A 1 186 ? -5.374 -7.446 23.850 1.00 93.62 186 SER A CA 1
ATOM 1511 C C . SER A 1 186 ? -6.091 -6.111 23.652 1.00 93.62 186 SER A C 1
ATOM 1513 O O . SER A 1 186 ? -7.239 -6.091 23.208 1.00 93.62 186 SER A O 1
ATOM 1515 N N . VAL A 1 187 ? -5.415 -4.989 23.921 1.00 93.75 187 VAL A N 1
ATOM 1516 C CA . VAL A 1 187 ? -5.985 -3.651 23.706 1.00 93.75 187 VAL A CA 1
ATOM 1517 C C . VAL A 1 187 ? -6.248 -3.382 22.222 1.00 93.75 187 VAL A C 1
ATOM 1519 O O . VAL A 1 187 ? -7.272 -2.796 21.883 1.00 93.75 187 VAL A O 1
ATOM 1522 N N . ILE A 1 188 ? -5.380 -3.838 21.316 1.00 93.19 188 ILE A N 1
ATOM 1523 C CA . ILE A 1 188 ? -5.610 -3.716 19.869 1.00 93.19 188 ILE A CA 1
ATOM 1524 C C . ILE A 1 188 ? -6.871 -4.475 19.456 1.00 93.19 188 ILE A C 1
ATOM 1526 O O . ILE A 1 188 ? -7.713 -3.908 18.765 1.00 93.19 188 ILE A O 1
ATOM 1530 N N . ASN A 1 189 ? -7.040 -5.720 19.909 1.00 95.12 189 ASN A N 1
ATOM 1531 C CA . ASN A 1 189 ? -8.251 -6.491 19.624 1.00 95.12 189 ASN A CA 1
ATOM 1532 C C . ASN A 1 189 ? -9.508 -5.797 20.181 1.00 95.12 189 ASN A C 1
ATOM 1534 O O . ASN A 1 189 ? -10.530 -5.746 19.500 1.00 95.12 189 ASN A O 1
ATOM 1538 N N . GLU A 1 190 ? -9.422 -5.212 21.379 1.00 95.44 190 GLU A N 1
ATOM 1539 C CA . GLU A 1 190 ? -10.517 -4.429 21.959 1.00 95.44 190 GLU A CA 1
ATOM 1540 C C . GLU A 1 190 ? -10.863 -3.217 21.079 1.00 95.44 190 GLU A C 1
ATOM 1542 O O . GLU A 1 190 ? -12.028 -3.007 20.747 1.00 95.44 190 GLU A O 1
ATOM 1547 N N . VAL A 1 191 ? -9.867 -2.444 20.632 1.00 93.75 191 VAL A N 1
ATOM 1548 C CA . VAL A 1 191 ? -10.094 -1.289 19.747 1.00 93.75 191 VAL A CA 1
ATOM 1549 C C . VAL A 1 191 ? -10.756 -1.706 18.436 1.00 93.75 191 VAL A C 1
ATOM 1551 O O . VAL A 1 191 ? -11.671 -1.025 17.983 1.00 93.75 191 VAL A O 1
ATOM 1554 N N . LEU A 1 192 ? -10.358 -2.835 17.854 1.00 94.25 192 LEU A N 1
ATOM 1555 C CA . LEU A 1 192 ? -10.985 -3.359 16.638 1.00 94.25 192 LEU A CA 1
ATOM 1556 C C . LEU A 1 192 ? -12.435 -3.798 16.856 1.00 94.25 192 LEU A C 1
ATOM 1558 O O . LEU A 1 192 ? -13.235 -3.694 15.936 1.00 94.25 192 LEU A O 1
ATOM 1562 N N . SER A 1 193 ? -12.795 -4.247 18.061 1.00 94.12 193 SER A N 1
ATOM 1563 C CA . SER A 1 193 ? -14.195 -4.546 18.397 1.00 94.12 193 SER A CA 1
ATOM 1564 C C . SER A 1 193 ? -15.055 -3.288 18.573 1.00 94.12 193 SER A C 1
ATOM 1566 O O . SER A 1 193 ? -16.268 -3.339 18.392 1.00 94.12 193 SER A O 1
ATOM 1568 N N . ILE A 1 194 ? -14.425 -2.156 18.908 1.00 94.00 194 ILE A N 1
ATOM 1569 C CA . ILE A 1 194 ? -15.079 -0.849 19.054 1.00 94.00 194 ILE A CA 1
ATOM 1570 C C . ILE A 1 194 ? -15.251 -0.171 17.691 1.00 94.00 194 ILE A C 1
ATOM 1572 O O . ILE A 1 194 ? -16.238 0.528 17.470 1.00 94.00 194 ILE A O 1
ATOM 1576 N N . LEU A 1 195 ? -14.279 -0.334 16.792 1.00 92.69 195 LEU A N 1
ATOM 1577 C CA . LEU A 1 195 ? -14.336 0.208 15.440 1.00 92.69 195 LEU A CA 1
ATOM 1578 C C . LEU A 1 195 ? -15.305 -0.625 14.593 1.00 92.69 195 LEU A C 1
ATOM 1580 O O . LEU A 1 195 ? -14.935 -1.604 13.960 1.00 92.69 195 LEU A O 1
ATOM 1584 N N . ASN A 1 196 ? -16.568 -0.224 14.588 1.00 93.94 196 ASN A N 1
ATOM 1585 C CA . ASN A 1 196 ? -17.568 -0.659 13.619 1.00 93.94 196 ASN A CA 1
ATOM 1586 C C . ASN A 1 196 ? -17.963 0.516 12.710 1.00 93.94 196 ASN A C 1
ATOM 1588 O O . ASN A 1 196 ? -17.442 1.626 12.855 1.00 93.94 196 ASN A O 1
ATOM 1592 N N . ILE A 1 197 ? -18.862 0.260 11.756 1.00 94.62 197 ILE A N 1
ATOM 1593 C CA . ILE A 1 197 ? -19.343 1.273 10.808 1.00 94.62 197 ILE A CA 1
ATOM 1594 C C . ILE A 1 197 ? -19.932 2.457 11.577 1.00 94.62 197 ILE A C 1
ATOM 1596 O O . ILE A 1 197 ? -19.507 3.587 11.364 1.00 94.62 197 ILE A O 1
ATOM 1600 N N . GLU A 1 198 ? -20.804 2.198 12.554 1.00 95.06 198 GLU A N 1
ATOM 1601 C CA . GLU A 1 198 ? -21.464 3.237 13.348 1.00 95.06 198 GLU A CA 1
ATOM 1602 C C . GLU A 1 198 ? -20.449 4.127 14.074 1.00 95.06 198 GLU A C 1
ATOM 1604 O O . GLU A 1 198 ? -20.579 5.355 14.112 1.00 95.06 198 GLU A O 1
ATOM 1609 N N . LYS A 1 199 ? -19.399 3.515 14.633 1.00 94.06 199 LYS A N 1
ATOM 1610 C CA . LYS A 1 199 ? -18.342 4.238 15.332 1.00 94.06 199 LYS A CA 1
ATOM 1611 C C . LYS A 1 199 ? -17.485 5.053 14.375 1.00 94.06 199 LYS A C 1
ATOM 1613 O O . LYS A 1 199 ? -17.073 6.157 14.730 1.00 94.06 199 LYS A O 1
ATOM 1618 N N . ILE A 1 200 ? -17.224 4.541 13.176 1.00 92.75 200 ILE A N 1
ATOM 1619 C CA . ILE A 1 200 ? -16.530 5.273 12.116 1.00 92.75 200 ILE A CA 1
ATOM 1620 C C . ILE A 1 200 ? -17.328 6.518 11.716 1.00 92.75 200 ILE A C 1
ATOM 1622 O O . ILE A 1 200 ? -16.755 7.610 11.717 1.00 92.75 200 ILE A O 1
ATOM 1626 N N . SER A 1 201 ? -18.639 6.405 11.487 1.00 93.31 201 SER A N 1
ATOM 1627 C CA . SER A 1 201 ? -19.494 7.554 11.153 1.00 93.31 201 SER A CA 1
ATOM 1628 C C . SER A 1 201 ? -19.555 8.576 12.294 1.00 93.31 201 SER A C 1
ATOM 1630 O O . SER A 1 201 ? -19.492 9.787 12.053 1.00 93.31 201 SER A O 1
ATOM 1632 N N . GLU A 1 202 ? -19.627 8.116 13.549 1.00 93.62 202 GLU A N 1
ATOM 1633 C CA . GLU A 1 202 ? -19.607 8.974 14.742 1.00 93.62 202 GLU A CA 1
ATOM 1634 C C . GLU A 1 202 ? -18.288 9.758 14.855 1.00 93.62 202 GLU A C 1
ATOM 1636 O O . GLU A 1 202 ? -18.292 10.981 15.067 1.00 93.62 202 GLU A O 1
ATOM 1641 N N . ILE A 1 203 ? -17.152 9.065 14.703 1.00 90.19 203 ILE A N 1
ATOM 1642 C CA . ILE A 1 203 ? -15.822 9.676 14.773 1.00 90.19 203 ILE A CA 1
ATOM 1643 C C . ILE A 1 203 ? -15.643 10.664 13.620 1.00 90.19 203 ILE A C 1
ATOM 1645 O O . ILE A 1 203 ? -15.221 11.793 13.878 1.00 90.19 203 ILE A O 1
ATOM 1649 N N . HIS A 1 204 ? -16.004 10.293 12.387 1.00 89.81 204 HIS A N 1
ATOM 1650 C CA . HIS A 1 204 ? -15.920 11.173 11.216 1.00 89.81 204 HIS A CA 1
ATOM 1651 C C . HIS A 1 204 ? -16.751 12.441 11.410 1.00 89.81 204 HIS A C 1
ATOM 1653 O O . HIS A 1 204 ? -16.215 13.544 11.324 1.00 89.81 204 HIS A O 1
ATOM 1659 N N . SER A 1 205 ? -18.017 12.302 11.811 1.00 89.75 205 SER A N 1
ATOM 1660 C CA . SER A 1 205 ? -18.919 13.435 12.065 1.00 89.75 205 SER A CA 1
ATOM 1661 C C . SER A 1 205 ? -18.379 14.386 13.135 1.00 89.75 205 SER A C 1
ATOM 1663 O O . SER A 1 205 ? -18.471 15.612 13.014 1.00 89.75 205 SER A O 1
ATOM 1665 N N . THR A 1 206 ? -17.812 13.830 14.209 1.00 87.44 206 THR A N 1
ATOM 1666 C CA . THR A 1 206 ? -17.173 14.611 15.276 1.00 87.44 206 THR A CA 1
ATOM 1667 C C . THR A 1 206 ? -15.920 15.308 14.765 1.00 87.44 206 THR A C 1
ATOM 1669 O O . THR A 1 206 ? -15.669 16.469 15.096 1.00 87.44 206 THR A O 1
ATOM 1672 N N . TRP A 1 207 ? -15.134 14.610 13.954 1.00 85.56 207 TRP A N 1
ATOM 1673 C CA . TRP A 1 207 ? -13.882 15.096 13.411 1.00 85.56 207 TRP A CA 1
ATOM 1674 C C . TRP A 1 207 ? -14.095 16.236 12.406 1.00 85.56 207 TRP A C 1
ATOM 1676 O O . TRP A 1 207 ? -13.490 17.291 12.589 1.00 85.56 207 TRP A O 1
ATOM 1686 N N . VAL A 1 208 ? -15.018 16.104 11.444 1.00 84.38 208 VAL A N 1
ATOM 1687 C CA . VAL A 1 208 ? -15.368 17.158 10.469 1.00 84.38 208 VAL A CA 1
ATOM 1688 C C . VAL A 1 208 ? -15.754 18.456 11.186 1.00 84.38 208 VAL A C 1
ATOM 1690 O O . VAL A 1 208 ? -15.231 19.527 10.875 1.00 84.38 208 VAL A O 1
ATOM 1693 N N . LYS A 1 209 ? -16.583 18.367 12.239 1.00 85.00 209 LYS A N 1
ATOM 1694 C CA . LYS A 1 209 ? -16.978 19.523 13.072 1.00 85.00 209 LYS A CA 1
ATOM 1695 C C . LYS A 1 209 ? -15.804 20.190 13.796 1.00 85.00 209 LYS A C 1
ATOM 1697 O O . LYS A 1 209 ? -15.900 21.351 14.189 1.00 85.00 209 LYS A O 1
ATOM 1702 N N . ASN A 1 210 ? -14.706 19.465 14.001 1.00 81.75 210 ASN A N 1
ATOM 1703 C CA . ASN A 1 210 ? -13.553 19.902 14.781 1.00 81.75 210 ASN A CA 1
ATOM 1704 C C . ASN A 1 210 ? -12.248 19.943 13.972 1.00 81.75 210 ASN A C 1
ATOM 1706 O O . ASN A 1 210 ? -11.187 20.015 14.589 1.00 81.75 210 ASN A O 1
ATOM 1710 N N . VAL A 1 211 ? -12.285 19.946 12.632 1.00 78.06 211 VAL A N 1
ATOM 1711 C CA . VAL A 1 211 ? -11.073 19.862 11.788 1.00 78.06 211 VAL A CA 1
ATOM 1712 C C . VAL A 1 211 ? -9.992 20.875 12.188 1.00 78.06 211 VAL A C 1
ATOM 1714 O O . VAL A 1 211 ? -8.813 20.548 12.234 1.00 78.06 211 VAL A O 1
ATOM 1717 N N . LYS A 1 212 ? -10.378 22.092 12.592 1.00 76.25 212 LYS A N 1
ATOM 1718 C CA . LYS A 1 212 ? -9.431 23.137 13.024 1.00 76.25 212 LYS A CA 1
ATOM 1719 C C . LYS A 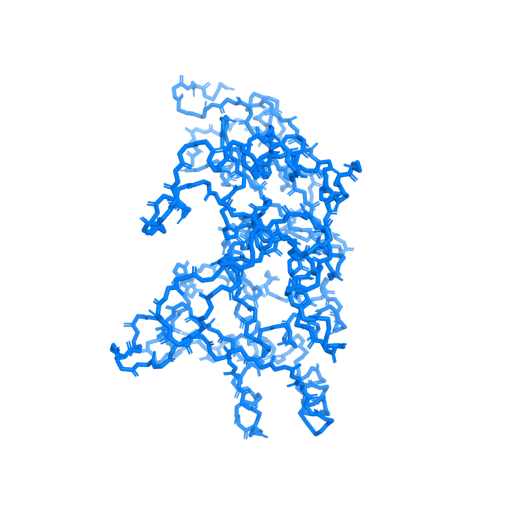1 212 ? -8.598 22.749 14.256 1.00 76.25 212 LYS A C 1
ATOM 1721 O O . LYS A 1 212 ? -7.549 23.338 14.481 1.00 76.25 212 LYS A O 1
ATOM 1726 N N . LYS A 1 213 ? -9.078 21.804 15.071 1.00 74.12 213 LYS A N 1
ATOM 1727 C CA . LYS A 1 213 ? -8.431 21.322 16.304 1.00 74.12 213 LYS A CA 1
ATOM 1728 C C . LYS A 1 213 ? -7.659 20.018 16.105 1.00 74.12 213 LYS A C 1
ATOM 1730 O O . LYS A 1 213 ? -6.847 19.671 16.957 1.00 74.12 213 LYS A O 1
ATOM 1735 N N . PHE A 1 214 ? -7.919 19.295 15.018 1.00 67.31 214 PHE A N 1
ATOM 1736 C CA . PHE A 1 214 ? -7.300 18.005 14.734 1.00 67.31 214 PHE A CA 1
ATOM 1737 C C . PHE A 1 214 ? -6.513 18.106 13.429 1.00 67.31 214 PHE A C 1
ATOM 1739 O O . PHE A 1 214 ? -7.129 18.087 12.364 1.00 67.31 214 PHE A O 1
ATOM 1746 N N . PRO A 1 215 ? -5.172 18.225 13.486 1.00 64.06 215 PRO A N 1
ATOM 1747 C CA . PRO A 1 215 ? -4.371 18.358 12.282 1.00 64.06 215 PRO A CA 1
ATOM 1748 C C . PRO A 1 215 ? -4.597 17.157 11.362 1.00 64.06 215 PRO A C 1
ATOM 1750 O O . PRO A 1 215 ? -4.545 15.996 11.774 1.00 64.06 215 PRO A O 1
ATOM 1753 N N . LEU A 1 216 ? -4.873 17.479 10.107 1.00 62.03 216 LEU A N 1
ATOM 1754 C CA . LEU A 1 216 ? -5.052 16.531 9.024 1.00 62.03 216 LEU A CA 1
ATOM 1755 C C . LEU A 1 216 ? -3.732 15.835 8.676 1.00 62.03 216 LEU A C 1
ATOM 1757 O O . LEU A 1 216 ? -2.663 16.440 8.830 1.00 62.03 216 LEU A O 1
ATOM 1761 N N . PRO A 1 217 ? -3.774 14.588 8.173 1.00 60.69 217 PRO A N 1
ATOM 1762 C CA . PRO A 1 217 ? -2.654 14.094 7.389 1.00 60.69 217 PRO A CA 1
ATOM 1763 C C . PRO A 1 217 ? -2.465 15.039 6.198 1.00 60.69 217 PRO A C 1
ATOM 1765 O O . PRO A 1 217 ? -3.425 15.614 5.680 1.00 60.69 217 PRO A O 1
ATOM 1768 N N . ARG A 1 218 ? -1.214 15.249 5.785 1.00 55.12 218 ARG A N 1
ATOM 1769 C CA . ARG A 1 218 ? -0.906 16.099 4.630 1.00 55.12 218 ARG A CA 1
ATOM 1770 C C . ARG A 1 218 ? -1.718 15.595 3.427 1.00 55.12 218 ARG A C 1
ATOM 1772 O O . ARG A 1 218 ? -1.764 14.391 3.214 1.00 55.12 218 ARG A O 1
ATOM 1779 N N . ASN A 1 219 ? -2.334 16.509 2.679 1.00 57.56 219 ASN A N 1
ATOM 1780 C CA . ASN A 1 219 ? -3.165 16.236 1.493 1.00 57.56 219 ASN A CA 1
ATOM 1781 C C . ASN A 1 219 ? -4.564 15.654 1.750 1.00 57.56 219 ASN A C 1
ATOM 1783 O O . ASN A 1 219 ? -5.296 15.428 0.793 1.00 57.56 219 ASN A O 1
ATOM 1787 N N . VAL A 1 220 ? -4.984 15.488 3.004 1.00 63.03 220 VAL A N 1
ATOM 1788 C CA . VAL A 1 220 ? -6.389 15.204 3.312 1.00 63.03 220 VAL A CA 1
ATOM 1789 C C . VAL A 1 220 ? -7.060 16.502 3.718 1.00 63.03 220 VAL A C 1
ATOM 1791 O O . VAL A 1 220 ? -6.545 17.226 4.564 1.00 63.03 220 VAL A O 1
ATOM 1794 N N . THR A 1 221 ? -8.210 16.804 3.131 1.00 64.00 221 THR A N 1
ATOM 1795 C CA . THR A 1 221 ? -9.145 17.812 3.640 1.00 64.00 221 THR A CA 1
ATOM 1796 C C . THR A 1 221 ? -10.435 17.108 4.079 1.00 64.00 221 THR A C 1
ATOM 1798 O O . THR A 1 221 ? -10.672 15.965 3.688 1.00 64.00 221 THR A O 1
ATOM 1801 N N . PRO A 1 222 ? -11.278 17.723 4.925 1.00 60.44 222 PRO A N 1
ATOM 1802 C CA . PRO A 1 222 ? -12.548 17.113 5.336 1.00 60.44 222 PRO A CA 1
ATOM 1803 C C . PRO A 1 222 ? -13.497 16.868 4.172 1.00 60.44 222 PRO A C 1
ATOM 1805 O O . PRO A 1 222 ? -14.304 15.952 4.240 1.00 60.44 222 PRO A O 1
ATOM 1808 N N . ASP A 1 223 ? -13.354 17.660 3.113 1.00 65.81 223 ASP A N 1
ATOM 1809 C CA . ASP A 1 223 ? -14.147 17.551 1.892 1.00 65.81 223 ASP A CA 1
ATOM 1810 C C . ASP A 1 223 ? -13.616 16.459 0.946 1.00 65.81 223 ASP A C 1
ATOM 1812 O O . ASP A 1 223 ? -14.232 16.177 -0.075 1.00 65.81 223 ASP A O 1
ATOM 1816 N N . VAL A 1 224 ? -12.455 15.871 1.263 1.00 68.75 224 VAL A N 1
ATOM 1817 C CA . VAL A 1 224 ? -11.726 14.937 0.396 1.00 68.75 224 VAL A CA 1
ATOM 1818 C C . VAL A 1 224 ? -12.027 13.473 0.717 1.00 68.75 224 VAL A C 1
ATOM 1820 O O . VAL A 1 224 ? -12.099 12.690 -0.217 1.00 68.75 224 VAL A O 1
ATOM 1823 N N . LEU A 1 225 ? -12.238 13.097 1.986 1.00 78.69 225 LEU A N 1
ATOM 1824 C CA . LEU A 1 225 ? -12.583 11.714 2.353 1.00 78.69 225 LEU A CA 1
ATOM 1825 C C . LEU A 1 225 ? -14.078 11.587 2.656 1.00 78.69 225 LEU A C 1
ATOM 1827 O O . LEU A 1 225 ? -14.535 11.967 3.744 1.00 78.69 225 LEU A O 1
ATOM 1831 N N . ASP A 1 226 ? -14.817 11.010 1.711 1.00 87.88 226 ASP A N 1
ATOM 1832 C CA . ASP A 1 226 ? -16.235 10.708 1.876 1.00 87.88 226 ASP A CA 1
ATOM 1833 C C . ASP A 1 226 ? -16.434 9.621 2.948 1.00 87.88 226 ASP A C 1
ATOM 1835 O O . ASP A 1 226 ? -15.751 8.591 2.971 1.00 87.88 226 ASP A O 1
ATOM 1839 N N . ILE A 1 227 ? -17.403 9.828 3.845 1.00 91.88 227 ILE A N 1
ATOM 1840 C CA . ILE A 1 227 ? -17.763 8.827 4.851 1.00 91.88 227 ILE A CA 1
ATOM 1841 C C . ILE A 1 227 ? -18.233 7.528 4.193 1.00 91.88 227 ILE A C 1
ATOM 1843 O O . ILE A 1 227 ? -17.856 6.451 4.648 1.00 91.88 227 ILE A O 1
ATOM 1847 N N . VAL A 1 228 ? -18.953 7.610 3.069 1.00 92.50 228 VAL A N 1
ATOM 1848 C CA . VAL A 1 228 ? -19.399 6.419 2.332 1.00 92.50 228 VAL A CA 1
ATOM 1849 C C . VAL A 1 228 ? -18.195 5.617 1.831 1.00 92.50 228 VAL A C 1
ATOM 1851 O O . VAL A 1 228 ? -18.197 4.384 1.889 1.00 92.50 228 VAL A O 1
ATOM 1854 N N . HIS A 1 229 ? -17.130 6.294 1.388 1.00 91.88 229 HIS A N 1
ATOM 1855 C CA . HIS A 1 229 ? -15.893 5.630 0.987 1.00 91.88 229 HIS A CA 1
ATOM 1856 C C . HIS A 1 229 ? -15.196 4.961 2.179 1.00 91.88 229 HIS A C 1
ATOM 1858 O O . HIS A 1 229 ? -14.808 3.795 2.082 1.00 91.88 229 HIS A O 1
ATOM 1864 N N . LEU A 1 230 ? -15.080 5.654 3.315 1.00 93.00 230 LEU A N 1
ATOM 1865 C CA . LEU A 1 230 ? -14.465 5.108 4.530 1.00 93.00 230 LEU A CA 1
ATOM 1866 C C . LEU A 1 230 ? -15.206 3.870 5.050 1.00 93.00 230 LEU A C 1
ATOM 1868 O O . LEU A 1 230 ? -14.565 2.870 5.369 1.00 93.00 230 LEU A O 1
ATOM 1872 N N . GLU A 1 231 ? -16.538 3.908 5.097 1.00 94.12 231 GLU A N 1
ATOM 1873 C CA . GLU A 1 231 ? -17.376 2.776 5.508 1.00 94.12 231 GLU A CA 1
ATOM 1874 C C . GLU A 1 231 ? -17.267 1.600 4.528 1.00 94.12 231 GLU A C 1
ATOM 1876 O O . GLU A 1 231 ? -17.169 0.441 4.943 1.00 94.12 231 GLU A O 1
ATOM 1881 N N . SER A 1 232 ? -17.225 1.889 3.224 1.00 93.38 232 SER A N 1
ATOM 1882 C CA . SER A 1 232 ? -17.038 0.882 2.175 1.00 93.38 232 SER A CA 1
ATOM 1883 C C . SER A 1 232 ? -15.676 0.192 2.286 1.00 93.38 232 SER A C 1
ATOM 1885 O O . SER A 1 232 ? -15.594 -1.039 2.236 1.00 93.38 232 SER A O 1
ATOM 1887 N N . VAL A 1 233 ? -14.604 0.961 2.503 1.00 94.06 233 VAL A N 1
ATOM 1888 C CA . VAL A 1 233 ? -13.253 0.420 2.702 1.00 94.06 233 VAL A CA 1
ATOM 1889 C C . VAL A 1 233 ? -13.153 -0.346 4.014 1.00 94.06 233 VAL A C 1
ATOM 1891 O O . VAL A 1 233 ? -12.574 -1.430 4.013 1.00 94.06 233 VAL A O 1
ATOM 1894 N N . TRP A 1 234 ? -13.758 0.147 5.099 1.00 94.94 234 TRP A N 1
ATOM 1895 C CA . TRP A 1 234 ? -13.833 -0.583 6.367 1.00 94.94 234 TRP A CA 1
ATOM 1896 C C . TRP A 1 234 ? -14.533 -1.934 6.210 1.00 94.94 234 TRP A C 1
ATOM 1898 O O . TRP A 1 234 ? -14.053 -2.946 6.702 1.00 94.94 234 TRP A O 1
ATOM 1908 N N . SER A 1 235 ? -15.633 -1.968 5.461 1.00 93.12 235 SER A N 1
ATOM 1909 C CA . SER A 1 235 ? -16.373 -3.205 5.195 1.00 93.12 235 SER A CA 1
ATOM 1910 C C . SER A 1 235 ? -15.599 -4.177 4.298 1.00 93.12 235 SER A C 1
ATOM 1912 O O . SER A 1 235 ? -15.790 -5.387 4.388 1.00 93.12 235 SER A O 1
ATOM 1914 N N . GLY A 1 236 ? -14.747 -3.656 3.407 1.00 92.62 236 GLY A N 1
ATOM 1915 C CA . GLY A 1 236 ? -13.930 -4.456 2.492 1.00 92.62 236 GLY A CA 1
ATOM 1916 C C . GLY A 1 236 ? -12.596 -4.929 3.076 1.00 92.62 236 GLY A C 1
ATOM 1917 O O . GLY A 1 236 ? -12.012 -5.887 2.566 1.00 92.62 236 GLY A O 1
ATOM 1918 N N . ILE A 1 237 ? -12.091 -4.281 4.129 1.00 93.88 237 ILE A N 1
ATOM 1919 C CA . ILE A 1 237 ? -10.874 -4.698 4.826 1.00 93.88 237 ILE A CA 1
ATOM 1920 C C . ILE A 1 237 ? -11.236 -5.589 6.012 1.00 93.88 237 ILE A C 1
ATOM 1922 O O . ILE A 1 237 ? -12.001 -5.210 6.891 1.00 93.88 237 ILE A O 1
ATOM 1926 N N . SER A 1 238 ? -10.680 -6.799 6.073 1.00 93.50 238 SER A N 1
ATOM 1927 C CA . SER A 1 238 ? -10.931 -7.653 7.233 1.00 93.50 238 SER A CA 1
ATOM 1928 C C . SER A 1 238 ? -10.275 -7.070 8.488 1.00 93.50 238 SER A C 1
ATOM 1930 O O . SER A 1 238 ? -9.176 -6.507 8.424 1.00 93.50 238 SER A O 1
ATOM 1932 N N . ASN A 1 239 ? -10.905 -7.281 9.648 1.00 93.06 239 ASN A N 1
ATOM 1933 C CA . ASN A 1 239 ? -10.328 -6.895 10.940 1.00 93.06 239 ASN A CA 1
ATOM 1934 C C . ASN A 1 239 ? -8.914 -7.459 11.128 1.00 93.06 239 ASN A C 1
ATOM 1936 O O . ASN A 1 239 ? -8.060 -6.782 11.691 1.00 93.06 239 ASN A O 1
ATOM 1940 N N . GLU A 1 240 ? -8.642 -8.664 10.622 1.00 93.75 240 GLU A N 1
ATOM 1941 C CA . GLU A 1 240 ? -7.313 -9.271 10.696 1.00 93.75 240 GLU A CA 1
ATOM 1942 C C . GLU A 1 240 ? -6.286 -8.533 9.824 1.00 93.75 240 GLU A C 1
ATOM 1944 O O . GLU A 1 240 ? -5.177 -8.255 10.277 1.00 93.75 240 GLU A O 1
ATOM 1949 N N . ILE A 1 241 ? -6.634 -8.141 8.593 1.00 93.50 241 ILE A N 1
ATOM 1950 C CA . ILE A 1 241 ? -5.725 -7.338 7.760 1.00 93.50 241 ILE A CA 1
ATOM 1951 C C . ILE A 1 241 ? -5.479 -5.979 8.419 1.00 93.50 241 ILE A C 1
ATOM 1953 O O . ILE A 1 241 ? -4.325 -5.564 8.550 1.00 93.50 241 ILE A O 1
ATOM 1957 N N . PHE A 1 242 ? -6.533 -5.302 8.878 1.00 94.50 242 PHE A N 1
ATOM 1958 C CA . PHE A 1 242 ? -6.391 -3.990 9.500 1.00 94.50 242 PHE A CA 1
ATOM 1959 C C . PHE A 1 242 ? -5.599 -4.052 10.815 1.00 94.50 242 PHE A C 1
ATOM 1961 O O . PHE A 1 242 ? -4.702 -3.236 11.033 1.00 94.50 242 PHE A O 1
ATOM 1968 N N . LYS A 1 243 ? -5.810 -5.086 11.642 1.00 93.44 243 LYS A N 1
ATOM 1969 C CA . LYS A 1 243 ? -4.964 -5.391 12.804 1.00 93.44 243 LYS A CA 1
ATOM 1970 C C . LYS A 1 243 ? -3.496 -5.448 12.414 1.00 93.44 243 LYS A C 1
ATOM 1972 O O . LYS A 1 243 ? -2.669 -4.775 13.021 1.00 93.44 243 LYS A O 1
ATOM 1977 N N . ARG A 1 244 ? -3.157 -6.223 11.383 1.00 91.50 244 ARG A N 1
ATOM 1978 C CA . ARG A 1 244 ? -1.769 -6.383 10.935 1.00 91.50 244 ARG A CA 1
ATOM 1979 C C . ARG A 1 244 ? -1.179 -5.078 10.385 1.00 91.50 244 ARG A C 1
ATOM 1981 O O . ARG A 1 244 ? 0.016 -4.849 10.570 1.00 91.50 244 ARG A O 1
ATOM 1988 N N . ILE A 1 245 ? -1.988 -4.195 9.789 1.00 90.50 245 ILE A N 1
ATOM 1989 C CA . ILE A 1 245 ? -1.573 -2.825 9.434 1.00 90.50 245 ILE A CA 1
ATOM 1990 C C . ILE A 1 245 ? -1.201 -2.033 10.695 1.00 90.50 245 ILE A C 1
ATOM 1992 O O . ILE A 1 245 ? -0.103 -1.473 10.749 1.00 90.50 245 ILE A O 1
ATOM 1996 N N . LEU A 1 246 ? -2.061 -2.030 11.721 1.00 89.25 246 LEU A N 1
ATOM 1997 C CA . LEU A 1 246 ? -1.792 -1.339 12.990 1.00 89.25 246 LEU A CA 1
ATOM 1998 C C . LEU A 1 246 ? -0.531 -1.878 13.672 1.00 89.25 246 LEU A C 1
ATOM 2000 O O . LEU A 1 246 ? 0.324 -1.095 14.078 1.00 89.25 246 LEU A O 1
ATOM 2004 N N . LEU A 1 247 ? -0.370 -3.205 13.752 1.00 87.62 247 LEU A N 1
ATOM 2005 C CA . LEU A 1 247 ? 0.817 -3.835 14.341 1.00 87.62 247 LEU A CA 1
ATOM 2006 C C . LEU A 1 247 ? 2.095 -3.368 13.630 1.00 87.62 247 LEU A C 1
ATOM 2008 O O . LEU A 1 247 ? 3.058 -2.970 14.281 1.00 87.62 247 LEU A O 1
ATOM 2012 N N . ARG A 1 248 ? 2.099 -3.337 12.292 1.00 85.38 248 ARG A N 1
ATOM 2013 C CA . ARG A 1 248 ? 3.250 -2.845 11.520 1.00 85.38 248 ARG A CA 1
ATOM 2014 C C . ARG A 1 248 ? 3.537 -1.369 11.788 1.00 85.38 248 ARG A C 1
ATOM 2016 O O . ARG A 1 248 ? 4.692 -0.998 11.985 1.00 85.38 248 ARG A O 1
ATOM 2023 N N . GLN A 1 249 ? 2.511 -0.531 11.860 1.00 83.38 249 GLN A N 1
ATOM 2024 C CA . GLN A 1 249 ? 2.690 0.881 12.198 1.00 83.38 249 GLN A CA 1
ATOM 2025 C C . GLN A 1 249 ? 3.243 1.063 13.625 1.00 83.38 249 GLN A C 1
ATOM 2027 O O . GLN A 1 249 ? 4.162 1.856 13.820 1.00 83.38 249 GLN A O 1
ATOM 2032 N N . ILE A 1 250 ? 2.774 0.283 14.607 1.00 81.50 250 ILE A N 1
ATOM 2033 C CA . ILE A 1 250 ? 3.289 0.289 15.992 1.00 81.50 250 ILE A CA 1
ATOM 2034 C C . ILE A 1 250 ? 4.757 -0.149 16.051 1.00 81.50 250 ILE A C 1
ATOM 2036 O O . ILE A 1 250 ? 5.537 0.435 16.802 1.00 81.50 250 ILE A O 1
ATOM 2040 N N . LEU A 1 251 ? 5.155 -1.130 15.239 1.00 77.81 251 LEU A N 1
ATOM 2041 C CA . LEU A 1 251 ? 6.547 -1.581 15.128 1.00 77.81 251 LEU A CA 1
ATOM 2042 C C . LEU A 1 251 ? 7.469 -0.547 14.451 1.00 77.81 251 LEU A C 1
ATOM 2044 O O . LEU A 1 251 ? 8.691 -0.702 14.460 1.00 77.81 251 LEU A O 1
ATOM 2048 N N . GLY A 1 252 ? 6.910 0.541 13.914 1.00 72.00 252 GLY A N 1
ATOM 2049 C CA . GLY A 1 252 ? 7.663 1.621 13.279 1.00 72.00 252 GLY A CA 1
ATOM 2050 C C . GLY A 1 252 ? 7.885 1.417 11.782 1.00 72.00 252 GLY A C 1
ATOM 2051 O O . GLY A 1 252 ? 8.749 2.076 11.198 1.00 72.00 252 GLY A O 1
ATOM 2052 N N . PHE A 1 253 ? 7.118 0.531 11.133 1.00 73.06 253 PHE A N 1
ATOM 2053 C CA . PHE A 1 253 ? 7.052 0.526 9.677 1.00 73.06 253 PHE A CA 1
ATOM 2054 C C . PHE A 1 253 ? 6.295 1.777 9.224 1.00 73.06 253 PHE A C 1
ATOM 2056 O O . PHE A 1 253 ? 5.140 1.998 9.590 1.00 73.06 253 PHE A O 1
ATOM 2063 N N . ASN A 1 254 ? 6.973 2.626 8.454 1.00 66.31 254 ASN A N 1
ATOM 2064 C CA . ASN A 1 254 ? 6.399 3.877 7.987 1.00 66.31 254 ASN A CA 1
ATOM 2065 C C . ASN A 1 254 ? 5.303 3.610 6.945 1.00 66.31 254 ASN A C 1
ATOM 2067 O O . ASN A 1 254 ? 5.514 2.835 6.015 1.00 66.31 254 ASN A O 1
ATOM 2071 N N . GLY A 1 255 ? 4.155 4.267 7.085 1.00 65.50 255 GLY A N 1
ATOM 2072 C CA . GLY A 1 255 ? 3.049 4.189 6.135 1.00 65.50 255 GLY A CA 1
ATOM 2073 C C . GLY A 1 255 ? 3.217 5.150 4.960 1.00 65.50 255 GLY A C 1
ATOM 2074 O O . GLY A 1 255 ? 2.254 5.814 4.615 1.00 65.50 255 GLY A O 1
ATOM 2075 N N . LEU A 1 256 ? 4.418 5.296 4.393 1.00 77.56 256 LEU A N 1
ATOM 2076 C CA . LEU A 1 256 ? 4.620 6.065 3.156 1.00 77.56 256 LEU A CA 1
ATOM 2077 C C . LEU A 1 256 ? 4.692 5.128 1.964 1.00 77.56 256 LEU A C 1
ATOM 2079 O O . LEU A 1 256 ? 5.109 3.990 2.129 1.00 77.56 256 LEU A O 1
ATOM 2083 N N . GLY A 1 257 ? 4.372 5.638 0.775 1.00 87.94 257 GLY A N 1
ATOM 2084 C CA . GLY A 1 257 ? 4.366 4.833 -0.447 1.00 87.94 257 GLY A CA 1
ATOM 2085 C C . GLY A 1 257 ? 3.103 3.990 -0.604 1.00 87.94 257 GLY A C 1
ATOM 2086 O O . GLY A 1 257 ? 3.156 2.954 -1.261 1.00 87.94 257 GLY A O 1
ATOM 2087 N N . TRP A 1 258 ? 2.000 4.414 0.021 1.00 92.25 258 TRP A N 1
ATOM 2088 C CA . TRP A 1 258 ? 0.685 3.860 -0.276 1.00 92.25 258 TRP A CA 1
ATOM 2089 C C . TRP A 1 258 ? 0.309 4.109 -1.743 1.00 92.25 258 TRP A C 1
ATOM 2091 O O . TRP A 1 258 ? 0.729 5.127 -2.292 1.00 92.25 258 TRP A O 1
ATOM 2101 N N . PRO A 1 259 ? -0.517 3.237 -2.342 1.00 95.44 259 PRO A N 1
ATOM 2102 C CA . PRO A 1 259 ? -0.935 3.385 -3.731 1.00 95.44 259 PRO A CA 1
ATOM 2103 C C . PRO A 1 259 ? -1.870 4.574 -3.936 1.00 95.44 259 PRO A C 1
ATOM 2105 O O . PRO A 1 259 ? -2.631 4.930 -3.029 1.00 95.44 259 PRO A O 1
ATOM 2108 N N . ASP A 1 260 ? -1.848 5.135 -5.144 1.00 95.75 260 ASP A N 1
ATOM 2109 C CA . ASP A 1 260 ? -2.644 6.308 -5.517 1.00 95.75 260 ASP A CA 1
ATOM 2110 C C . ASP A 1 260 ? -4.141 6.091 -5.285 1.00 95.75 260 ASP A C 1
ATOM 2112 O O . ASP A 1 260 ? -4.806 6.952 -4.708 1.00 95.75 260 ASP A O 1
ATOM 2116 N N . LEU A 1 261 ? -4.666 4.924 -5.683 1.00 96.56 261 LEU A N 1
ATOM 2117 C CA . LEU A 1 261 ? -6.089 4.599 -5.602 1.00 96.56 261 LEU A CA 1
ATOM 2118 C C . LEU A 1 261 ? -6.387 3.547 -4.530 1.00 96.56 261 LEU A C 1
ATOM 2120 O O . LEU A 1 261 ? -5.739 2.498 -4.455 1.00 96.56 261 LEU A O 1
ATOM 2124 N N . THR A 1 262 ? -7.460 3.782 -3.774 1.00 95.94 262 THR A N 1
ATOM 2125 C CA . THR A 1 262 ? -8.113 2.768 -2.931 1.00 95.94 262 THR A CA 1
ATOM 2126 C C . THR A 1 262 ? -9.505 2.500 -3.489 1.00 95.94 262 THR A C 1
ATOM 2128 O O . THR A 1 262 ? -10.354 3.390 -3.510 1.00 95.94 262 THR A O 1
ATOM 2131 N N . LEU A 1 263 ? -9.730 1.281 -3.977 1.00 96.12 263 LEU A N 1
ATOM 2132 C CA . LEU A 1 263 ? -10.928 0.893 -4.716 1.00 96.12 263 LEU A CA 1
ATOM 2133 C C . LEU A 1 263 ? -11.684 -0.233 -4.012 1.00 96.12 263 LEU A C 1
ATOM 2135 O O . LEU A 1 263 ? -11.079 -1.137 -3.445 1.00 96.12 263 LEU A O 1
ATOM 2139 N N . GLN A 1 264 ? -13.007 -0.234 -4.130 1.00 95.62 264 GLN A N 1
ATOM 2140 C CA . GLN A 1 264 ? -13.886 -1.288 -3.648 1.00 95.62 264 GLN A CA 1
ATOM 2141 C C . GLN A 1 264 ? -14.860 -1.727 -4.745 1.00 95.62 264 GLN A C 1
ATOM 2143 O O . GLN A 1 264 ? -15.386 -0.901 -5.499 1.00 95.62 264 GLN A O 1
ATOM 2148 N N . LYS A 1 265 ? -15.108 -3.038 -4.822 1.00 95.38 265 LYS A N 1
ATOM 2149 C CA . LYS A 1 265 ? -16.183 -3.622 -5.630 1.00 95.38 265 LYS A CA 1
ATOM 2150 C C . LYS A 1 265 ? -16.715 -4.899 -4.987 1.00 95.38 265 LYS A C 1
ATOM 2152 O O . LYS A 1 265 ? -15.984 -5.880 -4.852 1.00 95.38 265 LYS A O 1
ATOM 2157 N N . ASN A 1 266 ? -18.000 -4.914 -4.634 1.00 93.56 266 ASN A N 1
ATOM 2158 C CA . ASN A 1 266 ? -18.683 -6.081 -4.054 1.00 93.56 266 ASN A CA 1
ATOM 2159 C C . ASN A 1 266 ? -17.953 -6.652 -2.821 1.00 93.56 266 ASN A C 1
ATOM 2161 O O . ASN A 1 266 ? -17.701 -7.851 -2.747 1.00 93.56 266 ASN A O 1
ATOM 2165 N N . GLY A 1 267 ? -17.530 -5.782 -1.900 1.00 90.88 267 GLY A N 1
ATOM 2166 C CA . GLY A 1 267 ? -16.766 -6.172 -0.709 1.00 90.88 267 GLY A CA 1
ATOM 2167 C C . GLY A 1 267 ? -15.281 -6.456 -0.961 1.00 90.88 267 GLY A C 1
ATOM 2168 O O . GLY A 1 267 ? -14.531 -6.609 -0.006 1.00 90.88 267 GLY A O 1
ATOM 2169 N N . ASN A 1 268 ? -14.819 -6.474 -2.216 1.00 94.06 268 ASN A N 1
ATOM 2170 C CA . ASN A 1 268 ? -13.402 -6.649 -2.525 1.00 94.06 268 ASN A CA 1
ATOM 2171 C C . ASN A 1 268 ? -12.691 -5.303 -2.531 1.00 94.06 268 ASN A C 1
ATOM 2173 O O . ASN A 1 268 ? -13.010 -4.442 -3.352 1.00 94.06 268 ASN A O 1
ATOM 2177 N N . LEU A 1 269 ? -11.701 -5.154 -1.658 1.00 96.06 269 LEU A N 1
ATOM 2178 C CA . LEU A 1 269 ? -10.776 -4.029 -1.667 1.00 96.06 269 LEU A CA 1
ATOM 2179 C C . LEU A 1 269 ? -9.657 -4.282 -2.691 1.00 96.06 269 LEU A C 1
ATOM 2181 O O . LEU A 1 269 ? -9.152 -5.403 -2.794 1.00 96.06 269 LEU A O 1
ATOM 2185 N N . LYS A 1 270 ? -9.268 -3.257 -3.449 1.00 96.75 270 LYS A N 1
ATOM 2186 C CA . LYS A 1 270 ? -8.116 -3.257 -4.358 1.00 96.75 270 LYS A CA 1
ATOM 2187 C C . LYS A 1 270 ? -7.354 -1.944 -4.205 1.00 96.75 270 LYS A C 1
ATOM 2189 O O . LYS A 1 270 ? -7.956 -0.875 -4.186 1.00 96.75 270 LYS A O 1
ATOM 2194 N N . PHE A 1 271 ? -6.033 -2.024 -4.144 1.00 97.19 271 PHE A N 1
ATOM 2195 C CA . PHE A 1 271 ? -5.156 -0.861 -4.192 1.00 97.19 271 PHE A CA 1
ATOM 2196 C C . PHE A 1 271 ? -4.506 -0.768 -5.569 1.00 97.19 271 PHE A C 1
ATOM 2198 O O . PHE A 1 271 ? -4.056 -1.780 -6.114 1.00 97.19 271 PHE A O 1
ATOM 2205 N N . VAL A 1 272 ? -4.461 0.429 -6.148 1.00 98.12 272 VAL A N 1
ATOM 2206 C CA . VAL A 1 272 ? -3.874 0.626 -7.477 1.00 98.12 272 VAL A CA 1
ATOM 2207 C C . VAL A 1 272 ? -2.852 1.740 -7.430 1.00 98.12 272 VAL A C 1
ATOM 2209 O O . VAL A 1 272 ? -3.176 2.864 -7.068 1.00 98.12 272 VAL A O 1
ATOM 2212 N N . GLU A 1 273 ? -1.626 1.407 -7.811 1.00 98.06 273 GLU A N 1
ATOM 2213 C CA . GLU A 1 273 ? -0.595 2.391 -8.118 1.00 98.06 273 GLU A CA 1
ATOM 2214 C C . GLU A 1 273 ? -0.708 2.760 -9.599 1.00 98.06 273 GLU A C 1
ATOM 2216 O O . GLU A 1 273 ? -0.749 1.881 -10.466 1.00 98.06 273 GLU A O 1
ATOM 2221 N N . VAL A 1 274 ? -0.755 4.049 -9.898 1.00 97.50 274 VAL A N 1
ATOM 2222 C CA . VAL A 1 274 ? -0.848 4.592 -11.247 1.00 97.50 274 VAL A CA 1
ATOM 2223 C C . VAL A 1 274 ? 0.536 5.056 -11.679 1.00 97.50 274 VAL A C 1
ATOM 2225 O O . VAL A 1 274 ? 1.203 5.830 -11.005 1.00 97.50 274 VAL A O 1
ATOM 2228 N N . LYS A 1 275 ? 0.983 4.580 -12.840 1.00 96.81 275 LYS A N 1
ATOM 2229 C CA . LYS A 1 275 ? 2.268 4.952 -13.437 1.00 96.81 275 LYS A CA 1
ATOM 2230 C C . LYS A 1 275 ? 2.046 5.524 -14.820 1.00 96.81 275 LYS A C 1
ATOM 2232 O O . LYS A 1 275 ? 1.232 5.004 -15.581 1.00 96.81 275 LYS A O 1
ATOM 2237 N N . GLN A 1 276 ? 2.775 6.578 -15.164 1.00 94.62 276 GLN A N 1
ATOM 2238 C CA . GLN A 1 276 ? 2.714 7.191 -16.487 1.00 94.62 276 GLN A CA 1
ATOM 2239 C C . GLN A 1 276 ? 4.064 7.087 -17.190 1.00 94.62 276 GLN A C 1
ATOM 2241 O O . GLN A 1 276 ? 5.085 7.461 -16.617 1.00 94.62 276 GLN A O 1
ATOM 2246 N N . ALA A 1 277 ? 4.042 6.674 -18.460 1.00 90.06 277 ALA A N 1
ATOM 2247 C CA . ALA A 1 277 ? 5.226 6.595 -19.313 1.00 90.06 277 ALA A CA 1
ATOM 2248 C C . ALA A 1 277 ? 6.385 5.831 -18.633 1.00 90.06 277 ALA A C 1
ATOM 2250 O O . ALA A 1 277 ? 6.233 4.676 -18.257 1.00 90.06 277 ALA A O 1
ATOM 2251 N N . ASP A 1 278 ? 7.542 6.461 -18.445 1.00 91.19 278 ASP A N 1
ATOM 2252 C CA . ASP A 1 278 ? 8.720 5.797 -17.877 1.00 91.19 278 ASP A CA 1
ATOM 2253 C C . ASP A 1 278 ? 8.751 5.787 -16.335 1.00 91.19 278 ASP A C 1
ATOM 2255 O O . ASP A 1 278 ? 9.778 5.433 -15.748 1.00 91.19 278 ASP A O 1
ATOM 2259 N N . ASP A 1 279 ? 7.658 6.178 -15.662 1.00 94.69 279 ASP A N 1
ATOM 2260 C CA . ASP A 1 279 ? 7.600 6.178 -14.199 1.00 94.69 279 ASP A CA 1
ATOM 2261 C C . ASP A 1 279 ? 7.707 4.758 -13.614 1.00 94.69 279 ASP A C 1
ATOM 2263 O O . ASP A 1 279 ? 7.174 3.777 -14.142 1.00 94.69 279 ASP A O 1
ATOM 2267 N N . LYS A 1 280 ? 8.405 4.651 -12.484 1.00 95.25 280 LYS A N 1
ATOM 2268 C CA . LYS A 1 280 ? 8.684 3.396 -11.779 1.00 95.25 280 LYS A CA 1
ATOM 2269 C C . LYS A 1 280 ? 8.332 3.529 -10.306 1.00 95.25 280 LYS A C 1
ATOM 2271 O O . LYS A 1 280 ? 8.060 4.614 -9.799 1.00 95.25 280 LYS A O 1
ATOM 2276 N N . PHE A 1 281 ? 8.362 2.419 -9.576 1.00 95.19 281 PHE A N 1
ATOM 2277 C CA . PHE A 1 281 ? 8.230 2.492 -8.126 1.00 95.19 281 PHE A CA 1
ATOM 2278 C C . PHE A 1 281 ? 9.351 3.330 -7.503 1.00 95.19 281 PHE A C 1
ATOM 2280 O O . PHE A 1 281 ? 10.540 3.087 -7.721 1.00 95.19 281 PHE A O 1
ATOM 2287 N N . THR A 1 282 ? 8.959 4.299 -6.678 1.00 90.44 282 THR A N 1
ATOM 2288 C CA . THR A 1 282 ? 9.887 5.054 -5.833 1.00 90.44 282 THR A CA 1
ATOM 2289 C C . THR A 1 282 ? 10.378 4.194 -4.670 1.00 90.44 282 THR A C 1
ATOM 2291 O O . THR A 1 282 ? 9.803 3.150 -4.357 1.00 90.44 282 THR A O 1
ATOM 2294 N N . HIS A 1 283 ? 11.406 4.658 -3.954 1.00 83.44 283 HIS A N 1
ATOM 2295 C CA . HIS A 1 283 ? 11.927 3.907 -2.809 1.00 83.44 283 HIS A CA 1
ATOM 2296 C C . HIS A 1 283 ? 10.925 3.685 -1.686 1.00 83.44 283 HIS A C 1
ATOM 2298 O O . HIS A 1 283 ? 10.921 2.634 -1.050 1.00 83.44 283 HIS A O 1
ATOM 2304 N N . ARG A 1 284 ? 10.031 4.650 -1.469 1.00 84.56 284 ARG A N 1
ATOM 2305 C CA . ARG A 1 284 ? 8.985 4.534 -0.452 1.00 84.56 284 ARG A CA 1
ATOM 2306 C C . ARG A 1 284 ? 7.957 3.492 -0.856 1.00 84.56 284 ARG A C 1
ATOM 2308 O O . ARG A 1 284 ? 7.560 2.694 -0.019 1.00 84.56 284 ARG A O 1
ATOM 2315 N N . GLN A 1 285 ? 7.582 3.466 -2.132 1.00 91.50 285 GLN A N 1
ATOM 2316 C CA . GLN A 1 285 ? 6.648 2.476 -2.660 1.00 91.50 285 GLN A CA 1
ATOM 2317 C C . GLN A 1 285 ? 7.264 1.080 -2.623 1.00 91.50 285 GLN A C 1
ATOM 2319 O O . GLN A 1 285 ? 6.651 0.174 -2.081 1.00 91.50 285 GLN A O 1
ATOM 2324 N N . ALA A 1 286 ? 8.509 0.907 -3.074 1.00 88.81 286 ALA A N 1
ATOM 2325 C CA . ALA A 1 286 ? 9.214 -0.372 -2.986 1.00 88.81 286 ALA A CA 1
ATOM 2326 C C . ALA A 1 286 ? 9.308 -0.880 -1.531 1.00 88.81 286 ALA A C 1
ATOM 2328 O O . ALA A 1 286 ? 9.011 -2.043 -1.244 1.00 88.81 286 ALA A O 1
ATOM 2329 N N . TYR A 1 287 ? 9.627 0.014 -0.588 1.00 83.56 287 TYR A N 1
ATOM 2330 C CA . TYR A 1 287 ? 9.611 -0.292 0.842 1.00 83.56 287 TYR A CA 1
ATOM 2331 C C . TYR A 1 287 ? 8.215 -0.695 1.336 1.00 83.56 287 TYR A C 1
ATOM 2333 O O . TYR A 1 287 ? 8.085 -1.661 2.091 1.00 83.56 287 TYR A O 1
ATOM 2341 N N . TRP A 1 288 ? 7.168 0.017 0.919 1.00 88.19 288 TRP A N 1
ATOM 2342 C CA . TRP A 1 288 ? 5.786 -0.280 1.288 1.00 88.19 288 TRP A CA 1
ATOM 2343 C C . TRP A 1 288 ? 5.302 -1.610 0.704 1.00 88.19 288 TRP A C 1
ATOM 2345 O O . TRP A 1 288 ? 4.698 -2.407 1.418 1.00 88.19 288 TRP A O 1
ATOM 2355 N N . LEU A 1 289 ? 5.646 -1.923 -0.545 1.00 90.25 289 LEU A N 1
ATOM 2356 C CA . LEU A 1 289 ? 5.351 -3.210 -1.176 1.00 90.25 289 LEU A CA 1
ATOM 2357 C C . LEU A 1 289 ? 5.943 -4.373 -0.380 1.00 90.25 289 LEU A C 1
ATOM 2359 O O . LEU A 1 289 ? 5.236 -5.320 -0.024 1.00 90.25 289 LEU A O 1
ATOM 2363 N N . ARG A 1 290 ? 7.238 -4.265 -0.065 1.00 84.62 290 ARG A N 1
ATOM 2364 C CA . ARG A 1 290 ? 7.997 -5.276 0.676 1.00 84.62 290 ARG A CA 1
ATOM 2365 C C . ARG A 1 290 ? 7.470 -5.460 2.097 1.00 84.62 290 ARG A C 1
ATOM 2367 O O . ARG A 1 290 ? 7.379 -6.586 2.577 1.00 84.62 290 ARG A O 1
ATOM 2374 N N . ASN A 1 291 ? 7.148 -4.366 2.786 1.00 80.62 291 ASN A N 1
ATOM 2375 C CA . ASN A 1 291 ? 6.872 -4.396 4.223 1.00 80.62 291 ASN A CA 1
ATOM 2376 C C . ASN A 1 291 ? 5.387 -4.364 4.589 1.00 80.62 291 ASN A C 1
ATOM 2378 O O . ASN A 1 291 ? 5.051 -4.759 5.700 1.00 80.62 291 ASN A O 1
ATOM 2382 N N . PHE A 1 292 ? 4.499 -3.932 3.697 1.00 86.19 292 PHE A N 1
ATOM 2383 C CA . PHE A 1 292 ? 3.053 -3.890 3.917 1.00 86.19 292 PHE A CA 1
ATOM 2384 C C . PHE A 1 292 ? 2.313 -4.740 2.894 1.00 86.19 292 PHE A C 1
ATOM 2386 O O . PHE A 1 292 ? 1.737 -5.751 3.279 1.00 86.19 292 PHE A O 1
ATOM 2393 N N . ALA A 1 293 ? 2.343 -4.376 1.611 1.00 91.00 293 ALA A N 1
ATOM 2394 C CA . ALA A 1 293 ? 1.429 -4.956 0.626 1.00 91.00 293 ALA A CA 1
ATOM 2395 C C . ALA A 1 293 ? 1.536 -6.481 0.542 1.00 91.00 293 ALA A C 1
ATOM 2397 O O . ALA A 1 293 ? 0.568 -7.198 0.805 1.00 91.00 293 ALA A O 1
ATOM 2398 N N . ARG A 1 294 ? 2.740 -6.981 0.252 1.00 89.44 294 ARG A N 1
ATOM 2399 C CA . ARG A 1 294 ? 2.975 -8.406 0.035 1.00 89.44 294 ARG A CA 1
ATOM 2400 C C . ARG A 1 294 ? 2.816 -9.238 1.312 1.00 89.44 294 ARG A C 1
ATOM 2402 O O . ARG A 1 294 ? 2.066 -10.210 1.268 1.00 89.44 294 ARG A O 1
ATOM 2409 N N . PRO A 1 295 ? 3.442 -8.900 2.460 1.00 85.06 295 PRO A N 1
ATOM 2410 C CA . PRO A 1 295 ? 3.277 -9.697 3.675 1.00 85.06 295 PRO A CA 1
ATOM 2411 C C . PRO A 1 295 ? 1.827 -9.775 4.145 1.00 85.06 295 PRO A C 1
ATOM 2413 O O . PRO A 1 295 ? 1.430 -10.766 4.753 1.00 85.06 295 PRO A O 1
ATOM 2416 N N . LEU A 1 296 ? 1.046 -8.718 3.907 1.00 88.31 296 LEU A N 1
ATOM 2417 C CA . LEU A 1 296 ? -0.357 -8.661 4.296 1.00 88.31 296 LEU A CA 1
ATOM 2418 C C . LEU A 1 296 ? -1.294 -9.314 3.273 1.00 88.31 296 LEU A C 1
ATOM 2420 O O . LEU A 1 296 ? -2.460 -9.513 3.599 1.00 88.31 296 LEU A O 1
ATOM 2424 N N . GLY A 1 297 ? -0.797 -9.675 2.086 1.00 92.06 297 GLY A N 1
ATOM 2425 C CA . GLY A 1 297 ? -1.618 -10.209 1.003 1.00 92.06 297 GLY A CA 1
ATOM 2426 C C . GLY A 1 297 ? -2.627 -9.187 0.479 1.00 92.06 297 GLY A C 1
ATOM 2427 O O . GLY A 1 297 ? -3.754 -9.556 0.158 1.00 92.06 297 GLY A O 1
ATOM 2428 N N . LEU A 1 298 ? -2.262 -7.898 0.447 1.00 93.75 298 LEU A N 1
ATOM 2429 C CA . LEU A 1 298 ? -3.150 -6.863 -0.083 1.00 93.75 298 LEU A CA 1
ATOM 2430 C C . LEU A 1 298 ? -3.358 -7.081 -1.585 1.00 93.75 298 LEU A C 1
ATOM 2432 O O . LEU A 1 298 ? -2.398 -7.263 -2.333 1.00 93.75 298 LEU A O 1
ATOM 2436 N N . ASN A 1 299 ? -4.613 -7.016 -2.025 1.00 96.06 299 ASN A N 1
ATOM 2437 C CA . ASN A 1 299 ? -4.971 -7.056 -3.437 1.00 96.06 299 ASN A CA 1
ATOM 2438 C C . ASN A 1 299 ? -4.494 -5.769 -4.114 1.00 96.06 299 ASN A C 1
ATOM 2440 O O . ASN A 1 299 ? -5.120 -4.717 -3.971 1.00 96.06 299 ASN A O 1
ATOM 2444 N N . MET A 1 300 ? -3.366 -5.851 -4.809 1.00 96.38 300 MET A N 1
ATOM 2445 C CA . MET A 1 300 ? -2.730 -4.711 -5.444 1.00 96.38 300 MET A CA 1
ATOM 2446 C C . MET A 1 300 ? -2.554 -4.932 -6.940 1.00 96.38 300 MET A C 1
ATOM 2448 O O . MET A 1 300 ? -2.288 -6.044 -7.396 1.00 96.38 300 MET A O 1
ATOM 2452 N N . SER A 1 301 ? -2.643 -3.838 -7.688 1.00 97.94 301 SER A N 1
ATOM 2453 C CA . SER A 1 301 ? -2.264 -3.782 -9.097 1.00 97.94 301 SER A CA 1
ATOM 2454 C C . SER A 1 301 ? -1.497 -2.498 -9.407 1.00 97.94 301 SER A C 1
ATOM 2456 O O . SER A 1 301 ? -1.580 -1.518 -8.667 1.00 97.94 301 SER A O 1
ATOM 2458 N N . VAL A 1 302 ? -0.773 -2.507 -10.518 1.00 98.44 302 VAL A N 1
ATOM 2459 C CA . VAL A 1 302 ? -0.237 -1.311 -11.163 1.00 98.44 302 VAL A CA 1
ATOM 2460 C C . VAL A 1 302 ? -1.028 -1.056 -12.433 1.00 98.44 302 VAL A C 1
ATOM 2462 O O . VAL A 1 302 ? -1.151 -1.955 -13.265 1.00 98.44 302 VAL A O 1
ATOM 2465 N N . LEU A 1 303 ? -1.515 0.169 -12.610 1.00 98.19 303 LEU A N 1
ATOM 2466 C CA . LEU A 1 303 ? -2.011 0.651 -13.891 1.00 98.19 303 LEU A CA 1
ATOM 2467 C C . LEU A 1 303 ? -0.950 1.541 -14.539 1.00 98.19 303 LEU A C 1
ATOM 2469 O O . LEU A 1 303 ? -0.750 2.686 -14.146 1.00 98.19 303 LEU A O 1
ATOM 2473 N N . HIS A 1 304 ? -0.290 1.013 -15.563 1.00 97.75 304 HIS A N 1
ATOM 2474 C CA . HIS A 1 304 ? 0.648 1.755 -16.385 1.00 97.75 304 HIS A CA 1
ATOM 2475 C C . HIS A 1 304 ? -0.059 2.370 -17.602 1.00 97.75 304 HIS A C 1
ATOM 2477 O O . HIS A 1 304 ? -0.425 1.682 -18.563 1.00 97.75 304 HIS A O 1
ATOM 2483 N N . VAL A 1 305 ? -0.196 3.693 -17.567 1.00 95.81 305 VAL A N 1
ATOM 2484 C CA . VAL A 1 305 ? -0.653 4.536 -18.669 1.00 95.81 305 VAL A CA 1
ATOM 2485 C C . VAL A 1 305 ? 0.535 4.829 -19.589 1.00 95.81 305 VAL A C 1
ATOM 2487 O O . VAL A 1 305 ? 1.375 5.682 -19.308 1.00 95.81 305 VAL A O 1
ATOM 2490 N N . THR A 1 306 ? 0.603 4.095 -20.699 1.00 92.12 306 THR A N 1
ATOM 2491 C CA . THR A 1 306 ? 1.801 3.991 -21.565 1.00 92.12 306 THR A CA 1
ATOM 2492 C C . THR A 1 306 ? 2.273 5.293 -22.209 1.00 92.12 306 THR A C 1
ATOM 2494 O O . THR A 1 306 ? 3.404 5.367 -22.675 1.00 92.12 306 THR A O 1
ATOM 2497 N N . HIS A 1 307 ? 1.417 6.312 -22.270 1.00 86.38 307 HIS A N 1
ATOM 2498 C CA . HIS A 1 307 ? 1.716 7.588 -22.910 1.00 86.38 307 HIS A CA 1
ATOM 2499 C C . HIS A 1 307 ? 1.330 8.742 -21.996 1.00 86.38 307 HIS A C 1
ATOM 2501 O O . HIS A 1 307 ? 0.376 8.652 -21.217 1.00 86.38 307 HIS A O 1
ATOM 2507 N N . SER A 1 308 ? 2.057 9.853 -22.120 1.00 78.69 308 SER A N 1
ATOM 2508 C CA . SER A 1 308 ? 1.670 11.067 -21.418 1.00 78.69 308 SER A CA 1
ATOM 2509 C C . SER A 1 308 ? 0.315 11.561 -21.920 1.00 78.69 308 SER A C 1
ATOM 2511 O O . SER A 1 308 ? 0.054 11.596 -23.121 1.00 78.69 308 SER A O 1
ATOM 2513 N N . LEU A 1 309 ? -0.524 11.986 -20.980 1.00 75.19 309 LEU A N 1
ATOM 2514 C CA . LEU A 1 309 ? -1.761 12.709 -21.272 1.00 75.19 309 LEU A CA 1
ATOM 2515 C C . LEU A 1 309 ? -1.479 14.147 -21.744 1.00 75.19 309 LEU A C 1
ATOM 2517 O O . LEU A 1 309 ? -2.358 14.803 -22.299 1.00 75.19 309 LEU A O 1
ATOM 2521 N N . LYS A 1 310 ? -0.247 14.645 -21.554 1.00 69.06 310 LYS A N 1
ATOM 2522 C CA . LYS A 1 310 ? 0.169 15.957 -22.051 1.00 69.06 310 LYS A CA 1
ATOM 2523 C C . LYS A 1 310 ? 0.235 15.912 -23.581 1.00 69.06 310 LYS A C 1
ATOM 2525 O O . LYS A 1 310 ? 0.943 15.082 -24.145 1.00 69.06 310 LYS A O 1
ATOM 2530 N N . ASN A 1 311 ? -0.449 16.853 -24.233 1.00 58.72 311 ASN A N 1
ATOM 2531 C CA . ASN A 1 311 ? -0.428 17.099 -25.684 1.00 58.72 311 ASN A CA 1
ATOM 2532 C C . ASN A 1 311 ? -1.278 16.170 -26.572 1.00 58.72 311 ASN A C 1
ATOM 2534 O O . ASN A 1 311 ? -1.045 16.135 -27.780 1.00 58.72 311 ASN A O 1
ATOM 2538 N N . GLN A 1 312 ? -2.273 15.453 -26.039 1.00 57.34 312 GLN A N 1
ATOM 2539 C CA . GLN A 1 312 ? -3.249 14.749 -26.882 1.00 57.34 312 GLN A CA 1
ATOM 2540 C C . GLN A 1 312 ? -4.649 15.353 -26.721 1.00 57.34 312 GLN A C 1
ATOM 2542 O O . GLN A 1 312 ? -5.140 15.420 -25.595 1.00 57.34 312 GLN A O 1
ATOM 2547 N N . PRO A 1 313 ? -5.320 15.780 -27.810 1.00 56.56 313 PRO A N 1
ATOM 2548 C CA . PRO A 1 313 ? -6.753 16.016 -27.747 1.00 56.56 313 PRO A CA 1
ATOM 2549 C C . PRO A 1 313 ? -7.432 14.682 -27.415 1.00 56.56 313 PRO A C 1
ATOM 2551 O O . PRO A 1 313 ? -7.278 13.696 -28.139 1.00 56.56 313 PRO A O 1
ATOM 2554 N N . LEU A 1 314 ? -8.140 14.639 -26.288 1.00 56.28 314 LEU A N 1
ATOM 2555 C CA . LEU A 1 314 ? -9.021 13.529 -25.937 1.00 56.28 314 LEU A CA 1
ATOM 2556 C C . LEU A 1 314 ? -10.254 13.654 -26.842 1.00 56.28 314 LEU A C 1
ATOM 2558 O O . LEU A 1 314 ? -11.158 14.431 -26.549 1.00 56.28 314 LEU A O 1
ATOM 2562 N N . CYS A 1 315 ? -10.208 13.000 -28.005 1.00 53.84 315 CYS A N 1
ATOM 2563 C CA . CYS A 1 315 ? -11.212 13.145 -29.062 1.00 53.84 315 CYS A CA 1
ATOM 2564 C C . CYS A 1 315 ? -12.572 12.554 -28.710 1.00 53.84 315 CYS A C 1
ATOM 2566 O O . CYS A 1 315 ? -12.666 11.329 -28.460 1.00 53.84 315 CYS A O 1
#